Protein 5FX6 (pdb70)

Solvent-accessible surface area: 8726 Å² total; per-residue (Å²): 81,90,75,99,129,31,0,72,33,2,13,164,83,0,18,2,31,0,26,13,164,85,30,118,14,0,0,0,0,0,37,40,63,33,0,0,0,0,25,74,0,90,24,42,166,99,4,70,5,85,52,123,98,9,109,8,80,57,70,112,75,34,124,35,206,127,48,38,32,5,5,0,1,9,0,65,2,79,60,140,113,136,17,83,67,0,39,190,20,9,23,111,110,87,83,79,19,85,74,0,8,0,0,5,35,2,80,56,134,118,36,59,34,45,75,4,25,100,1,60,42,104,34,74,27,132,35,124,66,84,77,0,2,67,0,1,40,0,77,62,73,8,134,116,25,23,22,0,0,1,0,0,41,89,33,60,0,1,0,0,4,4,11,44,93,57,173,10,0,13,0,0,7,0,8,70,96,41,19,148

GO terms:
  GO:0039606 symbiont-mediated suppression of host translation initiation (P, IDA)
  GO:0039520 symbiont-mediated activation of host autophagy (P, IDA)

B-factor: mean 15.27, std 10.29, range [4.13, 79.01]

Organism: Human rhinovirus 2 (NCBI:txid12130)

Nearest PDB structures (foldseek):
  5fx6-assembly1_A  TM=1.006E+00  e=1.686E-35  rhinovirus A2
  7l8h-assembly1_A  TM=9.898E-01  e=5.854E-24  enterovirus D68
  9ax9-assembly1_B  TM=9.849E-01  e=5.719E-23  enterovirus D68
  7qub-assembly1_AAA  TM=9.792E-01  e=9.116E-23  Enterovirus A71
  4dcd-assembly1_A  TM=9.763E-01  e=1.121E-22  Human poliovirus 1 Mahoney

Radius of gyration: 14.69 Å; Cα contacts (8 Å, |Δi|>4): 503; chains: 1; bounding box: 35×36×32 Å

Secondary structure (DSSP, 8-state):
-HHHHHHHHHHHHHEEEEEETTEEEEEEEEEBTEEEEEGGG---SEEEETTEEEEEEEEEEEE-TTS-EEEEEEEEE-SS--B---GGGS-SS---EEEEEEEE-TTSSS-EEEEEEEEEEEEEEEETTEEEEEEEEESS---TT-TTPEEEETTEEEEEEEEE-SS-EEEEE--GGG--

Foldseek 3Di:
DVFFVLLVVQCVQFWWWKAAVQGIAIWGAAWFQKIKFFVVSVHDQWIATNHRTWGFPDKDFDADPVRAGLRIIITRTPDDDIGDHLLQQAAQDQFWAFFKWWWADWPDDHIGIGTQGTKGQDAWDQAVHGIHGRKIKGQDQDDPGQFQTFIAGRSHGFFTWDDDDRGMTIGRGTHSVVDD

InterPro domains:
  IPR000081 Peptidase C3, picornavirus core protein 2A [PF00947] (866-991)
  IPR000199 Peptidase C3A/C3B, picornaviral [PF00548] (1508-1673)
  IPR000605 Helicase, superfamily 3, single-stranded DNA/RNA virus [PF00910] (1207-1304)
  IPR001205 RNA-directed RNA polymerase, C-terminal domain [PF00680] (1786-2126)
  IPR001676 Picornavirus capsid [PF00073] (93-301)
  IPR001676 Picornavirus capsid [PF00073] (359-522)
  IPR001676 Picornavirus capsid [PF00073] (615-770)
  IPR002527 Picornavirus 2B protein [PF01552] (992-1088)
  IPR003138 Picornavirus coat protein VP4 [PF02226] (2-69)
  IPR007094 RNA-directed RNA polymerase, catalytic domain [PS50507] (1918-2031)
  IPR009003 Peptidase S1, PA clan [SSF50494] (851-988)
  IPR009003 Peptidase S1, PA clan [SSF50494] (1502-1691)
  IPR014759 Helicase, superfamily 3, single-stranded RNA virus [PS51218] (1181-1343)
  IPR014838 Poliovirus 3A protein-like [PF08727] (1406-1458)
  IPR027417 P-loop containing nucleoside triphosphate hydrolase [G3DSA:3.40.50.300] (1124-1259)
  IPR027417 P-loop containing nucleoside triphosphate hydrolase [SSF52540] (1108-1326)
  IPR029053 Viral coat protein subunit [G3DSA:2.60.120.20] (1-330)
  IPR029053 Viral coat protein subunit [G3DSA:2.60.120.20] (331-567)
  IPR029053 Viral coat protein subunit [G3DSA:2.60.120.20] (568-853)
  IPR033703 Picornavirus/Calicivirus coat protein [cd00205] (125-329)

Structure (mmCIF, N/CA/C/O backbone):
data_5FX6
#
_entry.id   5FX6
#
_cell.length_a   34.046
_cell.length_b   77.641
_cell.length_c   34.112
_cell.angle_alpha   90.00
_cell.angle_beta   104.99
_cell.angle_gamma   90.00
#
_symmetry.space_group_name_H-M   'P 1 21 1'
#
loop_
_entity.id
_entity.type
_entity.pdbx_description
1 polymer 'RHINOVIRUS 3C PROTEASE'
2 non-polymer 'ethyl (4R)-4-[[(2S,4S)-1-[(2S)-3-methyl-2-[(5-methyl-1,2-oxazol-3-yl)carbonylamino]butanoyl]-4-phenyl-pyrrolidin-2-yl]carbonylamino]-5-[(3S)-2-oxidanylidenepyrrolidin-3-yl]pentanoate'
3 water water
#
loop_
_atom_site.group_PDB
_atom_site.id
_atom_site.type_symbol
_atom_site.label_atom_id
_atom_site.label_alt_id
_atom_site.label_comp_id
_atom_site.label_asym_id
_atom_site.label_entity_id
_atom_site.label_seq_id
_atom_site.pdbx_PDB_ins_code
_atom_site.Cartn_x
_atom_site.Cartn_y
_atom_site.Cartn_z
_atom_site.occupancy
_atom_site.B_iso_or_equiv
_atom_site.auth_seq_id
_atom_site.auth_comp_id
_atom_site.auth_asym_id
_atom_site.auth_atom_id
_atom_site.pdbx_PDB_model_num
ATOM 1 N N . GLY A 1 3 ? -10.641 -1.381 -0.930 1.00 36.23 1 GLY A N 1
ATOM 2 C CA . GLY A 1 3 ? -11.126 -0.091 -0.472 1.00 35.62 1 GLY A CA 1
ATOM 3 C C . GLY A 1 3 ? -11.134 0.108 1.034 1.00 36.26 1 GLY A C 1
ATOM 4 O O . GLY A 1 3 ? -10.407 0.962 1.536 1.00 33.87 1 GLY A O 1
ATOM 5 N N . PRO A 1 4 ? -11.992 -0.618 1.777 1.00 31.17 2 PRO A N 1
ATOM 6 C CA . PRO A 1 4 ? -12.089 -0.389 3.234 1.00 29.49 2 PRO A CA 1
ATOM 7 C C . PRO A 1 4 ? -10.847 -0.717 4.054 1.00 26.59 2 PRO A C 1
ATOM 8 O O . PRO A 1 4 ? -10.610 -0.063 5.078 1.00 24.55 2 PRO A O 1
ATOM 12 N N . GLU A 1 5 ? -10.074 -1.731 3.627 1.00 21.88 3 GLU A N 1
ATOM 13 C CA . GLU A 1 5 ? -8.843 -2.109 4.324 1.00 19.22 3 GLU A CA 1
ATOM 14 C C . GLU A 1 5 ? -7.853 -0.962 4.190 1.00 20.39 3 GLU A C 1
ATOM 15 O O . GLU A 1 5 ? -7.262 -0.541 5.184 1.00 16.62 3 GLU A O 1
ATOM 21 N N . GLU A 1 6 ? -7.720 -0.413 2.971 1.00 19.28 4 GLU A N 1
ATOM 22 C CA . GLU A 1 6 ? -6.834 0.733 2.709 1.00 20.20 4 GLU A CA 1
ATOM 23 C C . GLU A 1 6 ? -7.374 1.973 3.456 1.00 22.55 4 GLU A C 1
ATOM 24 O O . GLU A 1 6 ? -6.584 2.711 4.036 1.00 20.54 4 GLU A O 1
ATOM 30 N N . GLU A 1 7 ? -8.708 2.173 3.480 1.00 19.13 5 GLU A N 1
ATOM 31 C CA . GLU A 1 7 ? -9.347 3.322 4.157 1.00 19.61 5 GLU A CA 1
ATOM 32 C C . GLU A 1 7 ? -9.014 3.369 5.654 1.00 19.48 5 GLU A C 1
ATOM 33 O O . GLU A 1 7 ? -8.635 4.426 6.165 1.00 17.86 5 GLU A O 1
ATOM 39 N N . PHE A 1 8 ? -9.100 2.206 6.330 1.00 14.04 6 PHE A N 1
ATOM 40 C CA . PHE A 1 8 ? -8.779 2.112 7.750 1.00 12.42 6 PHE A CA 1
ATOM 41 C C . PHE A 1 8 ? -7.289 2.498 7.963 1.00 15.44 6 PHE A C 1
ATOM 42 O O . PHE A 1 8 ? -6.965 3.205 8.916 1.00 13.72 6 PHE A O 1
ATOM 50 N N . GLY A 1 9 ? -6.397 2.019 7.087 1.00 11.35 7 GLY A N 1
ATOM 51 C CA . GLY A 1 9 ? -4.982 2.342 7.183 1.00 9.58 7 GLY A CA 1
ATOM 52 C C . GLY A 1 9 ? -4.711 3.820 6.974 1.00 11.28 7 GLY A C 1
ATOM 53 O O . GLY A 1 9 ? -3.900 4.414 7.681 1.00 10.37 7 GLY A O 1
ATOM 54 N N . MET A 1 10 ? -5.388 4.438 5.994 1.00 11.66 8 MET A N 1
ATOM 55 C CA . MET A 1 10 ? -5.220 5.864 5.746 1.00 11.10 8 MET A CA 1
ATOM 56 C C . MET A 1 10 ? -5.762 6.677 6.937 1.00 14.46 8 MET A C 1
ATOM 57 O O . MET A 1 10 ? -5.208 7.727 7.238 1.00 15.01 8 MET A O 1
ATOM 62 N N . SER A 1 11 ? -6.796 6.192 7.638 1.00 11.94 9 SER A N 1
ATOM 63 C CA . SER A 1 11 ? -7.311 6.848 8.845 1.00 11.45 9 SER A CA 1
ATOM 64 C C . SER A 1 11 ? -6.258 6.715 9.987 1.00 14.26 9 SER A C 1
ATOM 65 O O . SER A 1 11 ? -6.018 7.663 10.738 1.00 14.05 9 SER A O 1
ATOM 68 N N . LEU A 1 12 ? -5.576 5.561 10.081 1.00 11.53 10 LEU A N 1
ATOM 69 C CA . LEU A 1 12 ? -4.517 5.411 11.072 1.00 11.18 10 LEU A CA 1
ATOM 70 C C . LEU A 1 12 ? -3.385 6.400 10.774 1.00 11.27 10 LEU A C 1
ATOM 71 O O . LEU A 1 12 ? -2.823 6.989 11.682 1.00 9.89 10 LEU A O 1
ATOM 76 N N . ILE A 1 13 ? -3.034 6.583 9.492 1.00 9.94 11 ILE A N 1
ATOM 77 C CA . ILE A 1 13 ? -1.995 7.538 9.141 1.00 10.12 11 ILE A CA 1
ATOM 78 C C . ILE A 1 13 ? -2.469 8.944 9.478 1.00 12.90 11 ILE A C 1
ATOM 79 O O . ILE A 1 13 ? -1.714 9.710 10.050 1.00 11.74 11 ILE A O 1
ATOM 84 N N . LYS A 1 14 ? -3.686 9.294 9.106 1.00 11.72 12 LYS A N 1
ATOM 85 C CA . LYS A 1 14 ? -4.200 10.633 9.364 1.00 12.82 12 LYS A CA 1
ATOM 86 C C . LYS A 1 14 ? -4.220 10.982 10.836 1.00 15.70 12 LYS A C 1
ATOM 87 O O . LYS A 1 14 ? -3.717 12.048 11.217 1.00 16.50 12 LYS A O 1
ATOM 93 N N . HIS A 1 15 ? -4.838 10.121 11.656 1.00 11.36 13 HIS A N 1
ATOM 94 C CA . HIS A 1 15 ? -5.038 10.424 13.078 1.00 11.31 13 HIS A CA 1
ATOM 95 C C . HIS A 1 15 ? -3.955 9.917 14.005 1.00 12.71 13 HIS A C 1
ATOM 96 O O . HIS A 1 15 ? -3.861 10.377 15.145 1.00 12.99 13 HIS A O 1
ATOM 103 N N . ASN A 1 16 ? -3.197 8.927 13.591 1.00 8.71 14 ASN A N 1
ATOM 104 C CA . ASN A 1 16 ? -2.278 8.265 14.523 1.00 8.29 14 ASN A CA 1
ATOM 105 C C . ASN A 1 16 ? -0.873 8.064 14.013 1.00 10.51 14 ASN A C 1
ATOM 106 O O . ASN A 1 16 ? -0.206 7.135 14.460 1.00 9.58 14 ASN A O 1
ATOM 111 N N . SER A 1 17 ? -0.382 8.922 13.143 1.00 9.02 15 SER A N 1
ATOM 112 C CA . SER A 1 17 ? 1.010 8.765 12.739 1.00 8.76 15 SER A CA 1
ATOM 113 C C . SER A 1 17 ? 1.711 10.073 12.662 1.00 12.56 15 SER A C 1
ATOM 114 O O . SER A 1 17 ? 1.095 11.132 12.545 1.00 12.35 15 SER A O 1
ATOM 117 N N . CYS A 1 18 ? 3.025 9.974 12.695 1.00 9.64 16 CYS A N 1
ATOM 118 C CA . CYS A 1 18 ? 3.912 11.120 12.520 1.00 8.66 16 CYS A CA 1
ATOM 119 C C . CYS A 1 18 ? 5.248 10.584 12.046 1.00 8.67 16 CYS A C 1
ATOM 120 O O . CYS A 1 18 ? 5.505 9.387 12.173 1.00 8.93 16 CYS A O 1
ATOM 123 N N . VAL A 1 19 ? 6.104 11.447 11.499 1.00 6.38 17 VAL A N 1
ATOM 124 C CA . VAL A 1 19 ? 7.455 11.069 11.133 1.00 5.79 17 VAL A CA 1
ATOM 125 C C . VAL A 1 19 ? 8.321 11.402 12.330 1.00 7.82 17 VAL A C 1
ATOM 126 O O . VAL A 1 19 ? 8.352 12.575 12.765 1.00 8.49 17 VAL A O 1
ATOM 130 N N . ILE A 1 20 ? 9.030 10.410 12.859 1.00 7.05 18 ILE A N 1
ATOM 131 C CA . ILE A 1 20 ? 9.969 10.618 13.956 1.00 7.41 18 ILE A CA 1
ATOM 132 C C . ILE A 1 20 ? 11.379 10.567 13.407 1.00 10.16 18 ILE A C 1
ATOM 133 O O . ILE A 1 20 ? 11.743 9.552 12.812 1.00 9.15 18 ILE A O 1
ATOM 138 N N . THR A 1 21 ? 12.205 11.602 13.674 1.00 9.27 19 THR A N 1
ATOM 139 C CA . THR A 1 21 ? 13.587 11.597 13.266 1.00 8.90 19 THR A CA 1
ATOM 140 C C . THR A 1 21 ? 14.449 11.525 14.503 1.00 9.59 19 THR A C 1
ATOM 141 O O . THR A 1 21 ? 14.258 12.304 15.440 1.00 11.99 19 THR A O 1
ATOM 145 N N . THR A 1 22 ? 15.401 10.582 14.508 1.00 8.24 20 THR A N 1
ATOM 146 C CA . THR A 1 22 ? 16.425 10.486 15.543 1.00 8.75 20 THR A CA 1
ATOM 147 C C . THR A 1 22 ? 17.733 10.688 14.786 1.00 14.07 20 THR A C 1
ATOM 148 O O . THR A 1 22 ? 17.748 10.796 13.562 1.00 13.76 20 THR A O 1
ATOM 152 N N . GLU A 1 23 ? 18.849 10.606 15.472 1.00 14.26 21 GLU A N 1
ATOM 153 C CA . GLU A 1 23 ? 20.131 10.737 14.759 1.00 16.05 21 GLU A CA 1
ATOM 154 C C . GLU A 1 23 ? 20.381 9.554 13.798 1.00 22.02 21 GLU A C 1
ATOM 155 O O . GLU A 1 23 ? 21.187 9.683 12.872 1.00 23.08 21 GLU A O 1
ATOM 161 N N . ASN A 1 24 ? 19.634 8.430 13.971 1.00 17.22 22 ASN A N 1
ATOM 162 C CA . ASN A 1 24 ? 19.767 7.215 13.178 1.00 16.76 22 ASN A CA 1
ATOM 163 C C . ASN A 1 24 ? 18.822 7.090 11.986 1.00 20.13 22 ASN A C 1
ATOM 164 O O . ASN A 1 24 ? 18.883 6.071 11.301 1.00 22.54 22 ASN A O 1
ATOM 169 N N . GLY A 1 25 ? 17.985 8.092 11.740 1.00 17.31 23 GLY A N 1
ATOM 170 C CA . GLY A 1 25 ? 17.103 8.096 10.584 1.00 16.85 23 GLY A CA 1
ATOM 171 C C . GLY A 1 25 ? 15.696 8.531 10.888 1.00 17.49 23 GLY A C 1
ATOM 172 O O . GLY A 1 25 ? 15.397 9.015 11.986 1.00 12.65 23 GLY A O 1
ATOM 173 N N . LYS A 1 26 ? 14.829 8.359 9.881 1.00 13.67 24 LYS A N 1
ATOM 174 C CA . LYS A 1 26 ? 13.403 8.699 9.944 1.00 11.38 24 LYS A CA 1
ATOM 175 C C . LYS A 1 26 ? 12.580 7.420 10.050 1.00 11.60 24 LYS A C 1
ATOM 176 O O . LYS A 1 26 ? 12.843 6.424 9.365 1.00 11.18 24 LYS A O 1
ATOM 182 N N . PHE A 1 27 ? 11.568 7.455 10.922 1.00 8.47 25 PHE A N 1
ATOM 183 C CA . PHE A 1 27 ? 10.709 6.323 11.225 1.00 7.62 25 PHE A CA 1
ATOM 184 C C . PHE A 1 27 ? 9.256 6.738 11.193 1.00 8.44 25 PHE A C 1
ATOM 185 O O . PHE A 1 27 ? 8.929 7.904 11.505 1.00 8.06 25 PHE A O 1
ATOM 193 N N . THR A 1 28 ? 8.354 5.797 10.855 1.00 6.30 26 THR A N 1
ATOM 194 C CA . THR A 1 28 ? 6.933 6.052 10.995 1.00 5.62 26 THR A CA 1
ATOM 195 C C . THR A 1 28 ? 6.695 5.899 12.504 1.00 8.89 26 THR A C 1
ATOM 196 O O . THR A 1 28 ? 7.103 4.899 13.084 1.00 9.67 26 THR A O 1
ATOM 200 N N . GLY A 1 29 ? 6.057 6.877 13.138 1.00 7.53 27 GLY A N 1
ATOM 201 C CA . GLY A 1 29 ? 5.742 6.845 14.559 1.00 6.99 27 GLY A CA 1
ATOM 202 C C . GLY A 1 29 ? 4.262 6.600 14.728 1.00 8.15 27 GLY A C 1
ATOM 203 O O . GLY A 1 29 ? 3.446 7.307 14.151 1.00 10.66 27 GLY A O 1
ATOM 204 N N . LEU A 1 30 ? 3.914 5.635 15.540 1.00 6.74 28 LEU A N 1
ATOM 205 C CA . LEU A 1 30 ? 2.526 5.327 15.781 1.00 6.10 28 LEU A CA 1
ATOM 206 C C . LEU A 1 30 ? 2.123 5.997 17.090 1.00 8.25 28 LEU A C 1
ATOM 207 O O . LEU A 1 30 ? 2.626 5.647 18.138 1.00 8.13 28 LEU A O 1
ATOM 212 N N . GLY A 1 31 ? 1.197 6.947 17.004 1.00 5.78 29 GLY A N 1
ATOM 213 C CA . GLY A 1 31 ? 0.609 7.582 18.169 1.00 6.23 29 GLY A CA 1
ATOM 214 C C . GLY A 1 31 ? -0.476 6.691 18.757 1.00 7.81 29 GLY A C 1
ATOM 215 O O . GLY A 1 31 ? -1.413 6.305 18.042 1.00 9.34 29 GLY A O 1
ATOM 216 N N . VAL A 1 32 ? -0.353 6.315 20.026 1.00 7.21 30 VAL A N 1
ATOM 217 C CA . VAL A 1 32 ? -1.290 5.349 20.608 1.00 6.54 30 VAL A CA 1
ATOM 218 C C . VAL A 1 32 ? -2.433 6.038 21.330 1.00 8.91 30 VAL A C 1
ATOM 219 O O . VAL A 1 32 ? -3.598 5.656 21.171 1.00 9.66 30 VAL A O 1
ATOM 223 N N . TYR A 1 33 ? -2.104 7.020 22.165 1.00 7.80 31 TYR A N 1
ATOM 224 C CA . TYR A 1 33 ? -3.087 7.832 22.901 1.00 7.81 31 TYR A CA 1
ATOM 225 C C . TYR A 1 33 ? -2.333 8.972 23.572 1.00 10.57 31 TYR A C 1
ATOM 226 O O . TYR A 1 33 ? -1.114 8.894 23.728 1.00 8.11 31 TYR A O 1
ATOM 235 N N . ASP A 1 34 ? -3.073 10.003 23.999 1.00 10.89 32 ASP A N 1
ATOM 236 C CA . ASP A 1 34 ? -2.499 11.132 24.707 1.00 10.51 32 ASP A CA 1
ATOM 237 C C . ASP A 1 34 ? -1.211 11.585 23.966 1.00 11.19 32 ASP A C 1
ATOM 238 O O . ASP A 1 34 ? -1.274 11.807 22.760 1.00 10.56 32 ASP A O 1
ATOM 243 N N . ARG A 1 35 ? -0.053 11.665 24.643 1.00 8.79 33 ARG A N 1
ATOM 244 C CA . ARG A 1 35 ? 1.177 12.155 24.023 1.00 9.42 33 ARG A CA 1
ATOM 245 C C . ARG A 1 35 ? 2.164 11.012 23.828 1.00 9.49 33 ARG A C 1
ATOM 246 O O . ARG A 1 35 ? 3.369 11.248 23.721 1.00 9.21 33 ARG A O 1
ATOM 254 N N . PHE A 1 36 ? 1.659 9.758 23.732 1.00 6.42 34 PHE A N 1
ATOM 255 C CA . PHE A 1 36 ? 2.501 8.573 23.612 1.00 6.12 34 PHE A CA 1
ATOM 256 C C . PHE A 1 36 ? 2.604 8.058 22.206 1.00 6.86 34 PHE A C 1
ATOM 257 O O . PHE A 1 36 ? 1.582 7.767 21.578 1.00 7.72 34 PHE A O 1
ATOM 265 N N . VAL A 1 37 ? 3.868 7.908 21.745 1.00 6.72 35 VAL A N 1
ATOM 266 C CA A VAL A 1 37 ? 4.164 7.389 20.419 0.33 6.07 35 VAL A CA 1
ATOM 267 C CA B VAL A 1 37 ? 4.207 7.403 20.408 0.33 6.90 35 VAL A CA 1
ATOM 268 C CA C VAL A 1 37 ? 4.211 7.379 20.420 0.33 7.31 35 VAL A CA 1
ATOM 269 C C . VAL A 1 37 ? 5.100 6.181 20.575 1.00 9.72 35 VAL A C 1
ATOM 270 O O . VAL A 1 37 ? 5.900 6.141 21.511 1.00 10.19 35 VAL A O 1
ATOM 280 N N . VAL A 1 38 ? 5.006 5.222 19.649 1.00 6.24 36 VAL A N 1
ATOM 281 C CA . VAL A 1 38 ? 5.891 4.074 19.658 1.00 6.61 36 VAL A CA 1
ATOM 282 C C . VAL A 1 38 ? 6.795 4.151 18.444 1.00 7.73 36 VAL A C 1
ATOM 283 O O . VAL A 1 38 ? 6.406 4.623 17.361 1.00 7.88 36 VAL A O 1
ATOM 287 N N . VAL A 1 39 ? 8.067 3.744 18.660 1.00 7.48 37 VAL A N 1
ATOM 288 C CA . VAL A 1 39 ? 9.047 3.656 17.605 1.00 6.73 37 VAL A CA 1
ATOM 289 C C . VAL A 1 39 ? 9.812 2.358 17.871 1.00 6.85 37 VAL A C 1
ATOM 290 O O . VAL A 1 39 ? 9.851 1.904 19.030 1.00 6.85 37 VAL A O 1
ATOM 294 N N . PRO A 1 40 ? 10.528 1.833 16.864 1.00 6.19 38 PRO A N 1
ATOM 295 C CA . PRO A 1 40 ? 11.407 0.699 17.145 1.00 6.07 38 PRO A CA 1
ATOM 296 C C . PRO A 1 40 ? 12.504 1.132 18.105 1.00 8.59 38 PRO A C 1
ATOM 297 O O . PRO A 1 40 ? 13.050 2.218 17.938 1.00 8.36 38 PRO A O 1
ATOM 301 N N . THR A 1 41 ? 12.886 0.267 19.020 1.00 7.98 39 THR A N 1
ATOM 302 C CA . THR A 1 41 ? 13.941 0.593 19.990 1.00 7.86 39 THR A CA 1
ATOM 303 C C . THR A 1 41 ? 15.233 0.878 19.302 1.00 10.14 39 THR A C 1
ATOM 304 O O . THR A 1 41 ? 15.982 1.763 19.752 1.00 9.41 39 THR A O 1
ATOM 308 N N . HIS A 1 42 ? 15.496 0.204 18.173 1.00 7.30 40 HIS A N 1
ATOM 309 C CA . HIS A 1 42 ? 16.755 0.450 17.464 1.00 7.51 40 HIS A CA 1
ATOM 310 C C . HIS A 1 42 ? 16.850 1.865 16.884 1.00 9.24 40 HIS A C 1
ATOM 311 O O . HIS A 1 42 ? 17.948 2.273 16.529 1.00 9.82 40 HIS A O 1
ATOM 318 N N . ALA A 1 43 ? 15.734 2.653 16.854 1.00 7.59 41 ALA A N 1
ATOM 319 C CA . ALA A 1 43 ? 15.802 4.050 16.445 1.00 8.91 41 ALA A CA 1
ATOM 320 C C . ALA A 1 43 ? 16.631 4.873 17.436 1.00 9.84 41 ALA A C 1
ATOM 321 O O . ALA A 1 43 ? 17.112 5.940 17.067 1.00 10.49 41 ALA A O 1
ATOM 323 N N . ASP A 1 44 ? 16.759 4.393 18.687 1.00 7.80 42 ASP A N 1
ATOM 324 C CA . ASP A 1 44 ? 17.537 5.017 19.757 1.00 7.67 42 ASP A CA 1
ATOM 325 C C . ASP A 1 44 ? 17.231 6.502 19.935 1.00 12.54 42 ASP A C 1
ATOM 326 O O . ASP A 1 44 ? 18.101 7.367 19.773 1.00 13.08 42 ASP A O 1
ATOM 331 N N . PRO A 1 45 ? 15.953 6.797 20.226 1.00 9.02 43 PRO A N 1
ATOM 332 C CA . PRO A 1 45 ? 15.581 8.189 20.460 1.00 9.94 43 PRO A CA 1
ATOM 333 C C . PRO A 1 45 ? 16.311 8.782 21.662 1.00 14.27 43 PRO A C 1
ATOM 334 O O . PRO A 1 45 ? 16.511 8.115 22.673 1.00 14.96 43 PRO A O 1
ATOM 338 N N . GLY A 1 46 ? 16.732 10.015 21.504 1.00 10.86 44 GLY A N 1
ATOM 339 C CA . GLY A 1 46 ? 17.403 10.754 22.552 1.00 10.36 44 GLY A CA 1
ATOM 340 C C . GLY A 1 46 ? 16.470 11.596 23.405 1.00 11.63 44 GLY A C 1
ATOM 341 O O . GLY A 1 46 ? 15.253 11.339 23.466 1.00 10.73 44 GLY A O 1
ATOM 342 N N . LYS A 1 47 ? 17.058 12.603 24.073 1.00 11.57 45 LYS A N 1
ATOM 343 C CA . LYS A 1 47 ? 16.329 13.514 24.949 1.00 11.47 45 LYS A CA 1
ATOM 344 C C . LYS A 1 47 ? 15.368 14.392 24.144 1.00 12.21 45 LYS A C 1
ATOM 345 O O . LYS A 1 47 ? 14.403 14.882 24.714 1.00 11.83 45 LYS A O 1
ATOM 351 N N . GLU A 1 48 ? 15.650 14.602 22.842 1.00 10.77 46 GLU A N 1
ATOM 352 C CA . GLU A 1 48 ? 14.750 15.267 21.911 1.00 10.03 46 GLU A CA 1
ATOM 353 C C . GLU A 1 48 ? 14.690 14.431 20.644 1.00 10.62 46 GLU A C 1
ATOM 354 O O . GLU A 1 48 ? 15.651 13.714 20.325 1.00 12.80 46 GLU A O 1
ATOM 360 N N . ILE A 1 49 ? 13.583 14.528 19.936 1.00 8.22 47 ILE A N 1
ATOM 361 C CA . ILE A 1 49 ? 13.401 13.891 18.639 1.00 8.65 47 ILE A CA 1
ATOM 362 C C . ILE A 1 49 ? 12.785 14.946 17.751 1.00 10.04 47 ILE A C 1
ATOM 363 O O . ILE A 1 49 ? 12.359 15.994 18.255 1.00 11.93 47 ILE A O 1
ATOM 368 N N . GLN A 1 50 ? 12.681 14.699 16.455 1.00 7.86 48 GLN A N 1
ATOM 369 C CA . GLN A 1 50 ? 11.853 15.566 15.614 1.00 7.27 48 GLN A CA 1
ATOM 370 C C . GLN A 1 50 ? 10.545 14.837 15.371 1.00 9.27 48 GLN A C 1
ATOM 371 O O . GLN A 1 50 ? 10.558 13.615 15.117 1.00 8.44 48 GLN A O 1
ATOM 377 N N . VAL A 1 51 ? 9.427 15.544 15.495 1.00 8.28 49 VAL A N 1
ATOM 378 C CA . VAL A 1 51 ? 8.092 15.032 15.207 1.00 7.42 49 VAL A CA 1
ATOM 379 C C . VAL A 1 51 ? 7.609 15.871 13.997 1.00 8.87 49 VAL A C 1
ATOM 380 O O . VAL A 1 51 ? 7.416 17.097 14.121 1.00 8.91 49 VAL A O 1
ATOM 384 N N . ASP A 1 52 ? 7.514 15.262 12.799 1.00 7.85 50 ASP A N 1
ATOM 385 C CA . ASP A 1 52 ? 7.176 16.004 11.582 1.00 8.12 50 ASP A CA 1
ATOM 386 C C . ASP A 1 52 ? 8.074 17.240 11.443 1.00 9.32 50 ASP A C 1
ATOM 387 O O . ASP A 1 52 ? 7.586 18.337 11.141 1.00 10.08 50 ASP A O 1
ATOM 392 N N . GLY A 1 53 ? 9.363 17.043 11.716 1.00 7.26 51 GLY A N 1
ATOM 393 C CA . GLY A 1 53 ? 10.376 18.080 11.578 1.00 7.62 51 GLY A CA 1
ATOM 394 C C . GLY A 1 53 ? 10.540 19.064 12.712 1.00 8.85 51 GLY A C 1
ATOM 395 O O . GLY A 1 53 ? 11.434 19.919 12.643 1.00 9.50 51 GLY A O 1
ATOM 396 N N . ILE A 1 54 ? 9.696 18.990 13.743 1.00 7.55 52 ILE A N 1
ATOM 397 C CA . ILE A 1 54 ? 9.734 19.915 14.872 1.00 8.15 52 ILE A CA 1
ATOM 398 C C . ILE A 1 54 ? 10.458 19.233 16.018 1.00 9.31 52 ILE A C 1
ATOM 399 O O . ILE A 1 54 ? 10.018 18.181 16.497 1.00 8.22 52 ILE A O 1
ATOM 404 N N . THR A 1 55 ? 11.531 19.860 16.516 1.00 7.76 53 THR A N 1
ATOM 405 C CA . THR A 1 55 ? 12.248 19.316 17.677 1.00 7.63 53 THR A CA 1
ATOM 406 C C . THR A 1 55 ? 11.352 19.341 18.893 1.00 9.56 53 THR A C 1
ATOM 407 O O . THR A 1 55 ? 10.795 20.376 19.220 1.00 9.89 53 THR A O 1
ATOM 411 N N . THR A 1 56 ? 11.179 18.174 19.537 1.00 8.58 54 THR A N 1
ATOM 412 C CA . THR A 1 56 ? 10.254 17.950 20.624 1.00 8.02 54 THR A CA 1
ATOM 413 C C . THR A 1 56 ? 10.975 17.231 21.752 1.00 9.98 54 THR A C 1
ATOM 414 O O . THR A 1 56 ? 11.654 16.220 21.509 1.00 9.33 54 THR A O 1
ATOM 418 N N . LYS A 1 57 ? 10.869 17.750 22.976 1.00 9.73 55 LYS A N 1
ATOM 419 C CA . LYS A 1 57 ? 11.508 17.105 24.132 1.00 9.72 55 LYS A CA 1
ATOM 420 C C . LYS A 1 57 ? 10.759 15.809 24.435 1.00 10.24 55 LYS A C 1
ATOM 421 O O . LYS A 1 57 ? 9.531 15.738 24.323 1.00 10.54 55 LYS A O 1
ATOM 427 N N . VAL A 1 58 ? 11.520 14.762 24.768 1.00 8.60 56 VAL A N 1
ATOM 428 C CA . VAL A 1 58 ? 10.961 13.494 25.209 1.00 9.06 56 VAL A CA 1
ATOM 429 C C . VAL A 1 58 ? 10.888 13.581 26.734 1.00 13.73 56 VAL A C 1
ATOM 430 O O . VAL A 1 58 ? 11.933 13.701 27.374 1.00 14.19 56 VAL A O 1
ATOM 434 N N . ILE A 1 59 ? 9.679 13.504 27.309 1.00 10.31 57 ILE A N 1
ATOM 435 C CA A ILE A 1 59 ? 9.510 13.577 28.772 0.50 10.78 57 ILE A CA 1
ATOM 436 C CA B ILE A 1 59 ? 9.483 13.574 28.765 0.50 11.34 57 ILE A CA 1
ATOM 437 C C . ILE A 1 59 ? 9.899 12.261 29.428 1.00 15.22 57 ILE A C 1
ATOM 438 O O . ILE A 1 59 ? 10.613 12.282 30.424 1.00 16.60 57 ILE A O 1
ATOM 447 N N . ASP A 1 60 ? 9.405 11.126 28.889 1.00 12.88 58 ASP A N 1
ATOM 448 C CA . ASP A 1 60 ? 9.692 9.793 29.411 1.00 14.92 58 ASP A CA 1
ATOM 449 C C . ASP A 1 60 ? 9.891 8.879 28.221 1.00 14.92 58 ASP A C 1
ATOM 450 O O . ASP A 1 60 ? 9.291 9.097 27.157 1.00 11.91 58 ASP A O 1
ATOM 455 N N . SER A 1 61 ? 10.736 7.857 28.401 1.00 12.48 59 SER A N 1
ATOM 456 C CA A SER A 1 61 ? 11.022 6.876 27.357 0.50 10.44 59 SER A CA 1
ATOM 457 C CA B SER A 1 61 ? 11.069 6.893 27.359 0.50 11.33 59 SER A CA 1
ATOM 458 C C . SER A 1 61 ? 11.144 5.502 28.000 1.00 14.28 59 SER A C 1
ATOM 459 O O . SER A 1 61 ? 11.829 5.362 29.018 1.00 17.03 59 SER A O 1
ATOM 464 N N . TYR A 1 62 ? 10.453 4.512 27.435 1.00 10.36 60 TYR A N 1
ATOM 465 C CA . TYR A 1 62 ? 10.458 3.145 27.955 1.00 11.50 60 TYR A CA 1
ATOM 466 C C . TYR A 1 62 ? 10.795 2.156 26.838 1.00 12.84 60 TYR A C 1
ATOM 467 O O . TYR A 1 62 ? 10.030 2.052 25.886 1.00 12.57 60 TYR A O 1
ATOM 476 N N . ASP A 1 63 ? 11.899 1.416 26.965 1.00 10.86 61 ASP A N 1
ATOM 477 C CA . ASP A 1 63 ? 12.262 0.323 26.041 1.00 9.87 61 ASP A CA 1
ATOM 478 C C . ASP A 1 63 ? 11.619 -0.931 26.669 1.00 11.86 61 ASP A C 1
ATOM 479 O O . ASP A 1 63 ? 11.910 -1.239 27.832 1.00 12.01 61 ASP A O 1
ATOM 484 N N . LEU A 1 64 ? 10.740 -1.626 25.948 1.00 9.58 62 LEU A N 1
ATOM 485 C CA . LEU A 1 64 ? 10.028 -2.755 26.514 1.00 8.86 62 LEU A CA 1
ATOM 486 C C . LEU A 1 64 ? 10.765 -4.070 26.349 1.00 10.63 62 LEU A C 1
ATOM 487 O O . LEU A 1 64 ? 11.366 -4.322 25.316 1.00 7.97 62 LEU A O 1
ATOM 492 N N . TYR A 1 65 ? 10.716 -4.881 27.388 1.00 9.84 63 TYR A N 1
ATOM 493 C CA . TYR A 1 65 ? 11.332 -6.197 27.453 1.00 9.95 63 TYR A CA 1
ATOM 494 C C . TYR A 1 65 ? 10.304 -7.193 27.941 1.00 14.08 63 TYR A C 1
ATOM 495 O O . TYR A 1 65 ? 9.440 -6.837 28.748 1.00 13.34 63 TYR A O 1
ATOM 504 N N . ASN A 1 66 ? 10.466 -8.468 27.581 1.00 10.16 64 ASN A N 1
ATOM 505 C CA . ASN A 1 66 ? 9.591 -9.491 28.136 1.00 10.19 64 ASN A CA 1
ATOM 506 C C . ASN A 1 66 ? 10.071 -9.861 29.550 1.00 12.35 64 ASN A C 1
ATOM 507 O O . ASN A 1 66 ? 11.099 -9.356 30.016 1.00 13.95 64 ASN A O 1
ATOM 512 N N . LYS A 1 67 ? 9.349 -10.752 30.241 1.00 13.45 65 LYS A N 1
ATOM 513 C CA . LYS A 1 67 ? 9.715 -11.156 31.608 1.00 14.70 65 LYS A CA 1
ATOM 514 C C . LYS A 1 67 ? 11.111 -11.776 31.711 1.00 20.22 65 LYS A C 1
ATOM 515 O O . LYS A 1 67 ? 11.756 -11.647 32.747 1.00 23.15 65 LYS A O 1
ATOM 521 N N . ASN A 1 68 ? 11.585 -12.430 30.656 1.00 16.14 66 ASN A N 1
ATOM 522 C CA . ASN A 1 68 ? 12.918 -13.045 30.644 1.00 15.99 66 ASN A CA 1
ATOM 523 C C . ASN A 1 68 ? 14.035 -12.060 30.257 1.00 19.02 66 ASN A C 1
ATOM 524 O O . ASN A 1 68 ? 15.180 -12.490 30.110 1.00 20.50 66 ASN A O 1
ATOM 529 N N . GLY A 1 69 ? 13.711 -10.771 30.088 1.00 12.76 67 GLY A N 1
ATOM 530 C CA . GLY A 1 69 ? 14.699 -9.743 29.797 1.00 12.21 67 GLY A CA 1
ATOM 531 C C . GLY A 1 69 ? 15.128 -9.666 28.356 1.00 17.39 67 GLY A C 1
ATOM 532 O O . GLY A 1 69 ? 16.173 -9.096 28.064 1.00 17.07 67 GLY A O 1
ATOM 533 N N . ILE A 1 70 ? 14.312 -10.193 27.443 1.00 11.42 68 ILE A N 1
ATOM 534 C CA . ILE A 1 70 ? 14.585 -10.114 26.005 1.00 10.66 68 ILE A CA 1
ATOM 535 C C . ILE A 1 70 ? 13.865 -8.889 25.444 1.00 9.76 68 ILE A C 1
ATOM 536 O O . ILE A 1 70 ? 12.677 -8.683 25.723 1.00 8.51 68 ILE A O 1
ATOM 541 N N . LYS A 1 71 ? 14.574 -8.072 24.667 1.00 7.50 69 LYS A N 1
ATOM 542 C CA . LYS A 1 71 ? 13.985 -6.886 24.100 1.00 7.13 69 LYS A CA 1
ATOM 543 C C . LYS A 1 71 ? 12.865 -7.219 23.148 1.00 8.12 69 LYS A C 1
ATOM 544 O O . LYS A 1 71 ? 12.921 -8.195 22.407 1.00 8.36 69 LYS A O 1
ATOM 550 N N . LEU A 1 72 ? 11.842 -6.390 23.171 1.00 6.60 70 LEU A N 1
ATOM 551 C CA . LEU A 1 72 ? 10.684 -6.507 22.300 1.00 5.67 70 LEU A CA 1
ATOM 552 C C . LEU A 1 72 ? 10.789 -5.609 21.056 1.00 7.78 70 LEU A C 1
ATOM 553 O O . LEU A 1 72 ? 9.988 -5.745 20.125 1.00 8.07 70 LEU A O 1
ATOM 558 N N . GLU A 1 73 ? 11.739 -4.670 21.056 1.00 6.14 71 GLU A N 1
ATOM 559 C CA . GLU A 1 73 ? 11.907 -3.698 19.981 1.00 6.70 71 GLU A CA 1
ATOM 560 C C . GLU A 1 73 ? 10.750 -2.671 19.934 1.00 8.44 71 GLU A C 1
ATOM 561 O O . GLU A 1 73 ? 10.614 -1.981 18.934 1.00 9.25 71 GLU A O 1
ATOM 567 N N . ILE A 1 74 ? 9.986 -2.508 21.017 1.00 8.28 72 ILE A N 1
ATOM 568 C CA . ILE A 1 74 ? 9.016 -1.439 21.162 1.00 8.00 72 ILE A CA 1
ATOM 569 C C . ILE A 1 74 ? 9.635 -0.441 22.128 1.00 8.77 72 ILE A C 1
ATOM 570 O O . ILE A 1 74 ? 10.001 -0.842 23.241 1.00 8.54 72 ILE A O 1
ATOM 575 N N . THR A 1 75 ? 9.669 0.857 21.755 1.00 7.34 73 THR A N 1
ATOM 576 C CA . THR A 1 75 ? 10.048 1.938 22.654 1.00 7.66 73 THR A CA 1
ATOM 577 C C . THR A 1 75 ? 8.852 2.890 22.683 1.00 10.60 73 THR A C 1
ATOM 578 O O . THR A 1 75 ? 8.355 3.293 21.627 1.00 10.83 73 THR A O 1
ATOM 582 N N . VAL A 1 76 ? 8.378 3.213 23.882 1.00 7.93 74 VAL A N 1
ATOM 583 C CA . VAL A 1 76 ? 7.253 4.138 24.096 1.00 6.82 74 VAL A CA 1
ATOM 584 C C . VAL A 1 76 ? 7.868 5.463 24.529 1.00 8.80 74 VAL A C 1
ATOM 585 O O . VAL A 1 76 ? 8.628 5.499 25.498 1.00 8.86 74 VAL A O 1
ATOM 589 N N . LEU A 1 77 ? 7.461 6.555 23.878 1.00 6.70 75 LEU A N 1
ATOM 590 C CA . LEU A 1 77 ? 7.921 7.890 24.219 1.00 6.67 75 LEU A CA 1
ATOM 591 C C . LEU A 1 77 ? 6.741 8.741 24.589 1.00 10.22 75 LEU A C 1
ATOM 592 O O . LEU A 1 77 ? 5.747 8.726 23.874 1.00 9.56 75 LEU A O 1
ATOM 597 N N . LYS A 1 78 ? 6.852 9.516 25.665 1.00 8.24 76 LYS A N 1
ATOM 598 C CA . LYS A 1 78 ? 5.8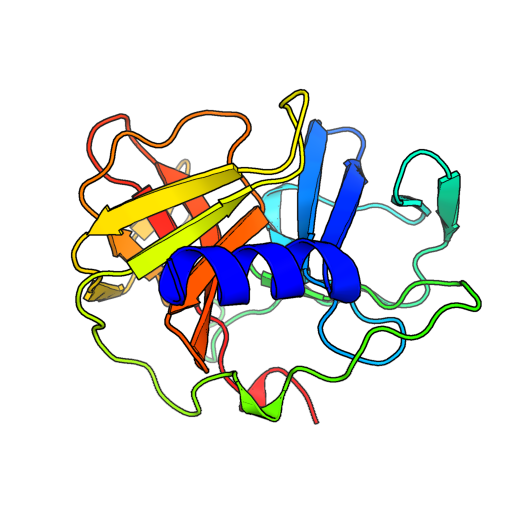42 10.499 26.052 1.00 9.09 76 LYS A CA 1
ATOM 599 C C . LYS A 1 78 ? 6.419 11.848 25.560 1.00 12.10 76 LYS A C 1
ATOM 600 O O . LYS A 1 78 ? 7.508 12.244 25.989 1.00 11.72 76 LYS A O 1
ATOM 606 N N . LEU A 1 79 ? 5.709 12.499 24.648 1.00 10.56 77 LEU A N 1
ATOM 607 C CA . LEU A 1 79 ? 6.168 13.734 24.037 1.00 10.78 77 LEU A CA 1
ATOM 608 C C . LEU A 1 79 ? 5.711 15.010 24.721 1.00 14.29 77 LEU A C 1
ATOM 609 O O . LEU A 1 79 ? 4.584 15.108 25.224 1.00 12.99 77 LEU A O 1
ATOM 614 N N . ASP A 1 80 ? 6.579 16.035 24.675 1.00 10.95 78 ASP A N 1
ATOM 615 C CA . ASP A 1 80 ? 6.271 17.351 25.234 1.00 11.21 78 ASP A CA 1
ATOM 616 C C . ASP A 1 80 ? 5.591 18.170 24.166 1.00 14.59 78 ASP A C 1
ATOM 617 O O . ASP A 1 80 ? 6.245 18.958 23.502 1.00 15.48 78 ASP A O 1
ATOM 622 N N A ARG A 1 81 ? 4.289 18.014 24.013 0.50 12.79 79 ARG A N 1
ATOM 623 N N B ARG A 1 81 ? 4.299 17.868 23.880 0.50 11.07 79 ARG A N 1
ATOM 624 C CA A ARG A 1 81 ? 3.552 18.849 23.081 0.50 13.26 79 ARG A CA 1
ATOM 625 C CA B ARG A 1 81 ? 3.510 18.573 22.860 0.50 11.55 79 ARG A CA 1
ATOM 626 C C A ARG A 1 81 ? 2.089 18.852 23.441 0.50 18.99 79 ARG A C 1
ATOM 627 C C B ARG A 1 81 ? 2.038 18.676 23.259 0.50 16.28 79 ARG A C 1
ATOM 628 O O A ARG A 1 81 ? 1.633 18.045 24.257 0.50 17.59 79 ARG A O 1
ATOM 629 O O B ARG A 1 81 ? 1.538 17.825 23.996 0.50 12.51 79 ARG A O 1
ATOM 644 N N . ASN A 1 82 ? 1.357 19.737 22.787 1.00 17.36 80 ASN A N 1
ATOM 645 C CA . ASN A 1 82 ? -0.046 19.973 23.055 1.00 18.92 80 ASN A CA 1
ATOM 646 C C . ASN A 1 82 ? -0.955 18.885 22.535 1.00 18.15 80 ASN A C 1
ATOM 647 O O . ASN A 1 82 ? -1.858 18.458 23.266 1.00 18.14 80 ASN A O 1
ATOM 652 N N . GLU A 1 83 ? -0.777 18.506 21.268 1.00 15.41 81 GLU A N 1
ATOM 653 C CA . GLU A 1 83 ? -1.653 17.563 20.586 1.00 15.99 81 GLU A CA 1
ATOM 654 C C . GLU A 1 83 ? -1.778 16.251 21.341 1.00 16.83 81 GLU A C 1
ATOM 655 O O . GLU A 1 83 ? -0.787 15.755 21.857 1.00 15.28 81 GLU A O 1
ATOM 661 N N . LYS A 1 84 ? -2.990 15.676 21.357 1.00 12.97 82 LYS A N 1
ATOM 662 C CA . LYS A 1 84 ? -3.256 14.368 21.914 1.00 11.92 82 LYS A CA 1
ATOM 663 C C . LYS A 1 84 ? -3.664 13.495 20.738 1.00 17.05 82 LYS A C 1
ATOM 664 O O . LYS A 1 84 ? -4.457 13.930 19.906 1.00 17.63 82 LYS A O 1
ATOM 670 N N . PHE A 1 85 ? -3.138 12.270 20.659 1.00 11.21 83 PHE A N 1
ATOM 671 C CA . PHE A 1 85 ? -3.530 11.357 19.603 1.00 10.53 83 PHE A CA 1
ATOM 672 C C . PHE A 1 85 ? -4.879 10.766 19.904 1.00 13.18 83 PHE A C 1
ATOM 673 O O . PHE A 1 85 ? -5.184 10.457 21.065 1.00 12.65 83 PHE A O 1
ATOM 681 N N . ARG A 1 86 ? -5.647 10.499 18.849 1.00 9.30 84 ARG A N 1
ATOM 682 C CA . ARG A 1 86 ? -6.882 9.708 18.959 1.00 9.54 84 ARG A CA 1
ATOM 683 C C . ARG A 1 86 ? -6.492 8.381 19.669 1.00 10.05 84 ARG A C 1
ATOM 684 O O . ARG A 1 86 ? -5.478 7.737 19.327 1.00 9.90 84 ARG A O 1
ATOM 692 N N . ASP A 1 87 ? -7.271 7.976 20.660 1.00 8.70 85 ASP A N 1
ATOM 693 C CA . ASP A 1 87 ? -6.975 6.809 21.436 1.00 8.07 85 ASP A CA 1
ATOM 694 C C . ASP A 1 87 ? -7.307 5.561 20.630 1.00 10.97 85 ASP A C 1
ATOM 695 O O . ASP A 1 87 ? -8.489 5.328 20.349 1.00 12.55 85 ASP A O 1
ATOM 700 N N . ILE A 1 88 ? -6.285 4.795 20.233 1.00 8.81 86 ILE A N 1
ATOM 701 C CA . ILE A 1 88 ? -6.471 3.569 19.459 1.00 7.59 86 ILE A CA 1
ATOM 702 C C . ILE A 1 88 ? -6.166 2.290 20.278 1.00 9.91 86 ILE A C 1
ATOM 703 O O . ILE A 1 88 ? -6.031 1.199 19.712 1.00 9.20 86 ILE A O 1
ATOM 708 N N . ARG A 1 89 ? -6.135 2.411 21.619 1.00 8.16 87 ARG A N 1
ATOM 709 C CA . ARG A 1 89 ? -5.891 1.243 22.437 1.00 7.33 87 ARG A CA 1
ATOM 710 C C . ARG A 1 89 ? -6.952 0.166 22.242 1.00 10.10 87 ARG A C 1
ATOM 711 O O . ARG A 1 89 ? -6.612 -1.004 22.311 1.00 9.49 87 ARG A O 1
ATOM 719 N N . ARG A 1 90 ? -8.206 0.532 21.932 1.00 9.10 88 ARG A N 1
ATOM 720 C CA . ARG A 1 90 ? -9.273 -0.456 21.667 1.00 9.09 88 ARG A CA 1
ATOM 721 C C . ARG A 1 90 ? -8.966 -1.388 20.483 1.00 9.92 88 ARG A C 1
ATOM 722 O O . ARG A 1 90 ? -9.558 -2.462 20.383 1.00 10.77 88 ARG A O 1
ATOM 730 N N . TYR A 1 91 ? -8.067 -0.980 19.577 1.00 7.43 89 TYR A N 1
ATOM 731 C CA . TYR A 1 91 ? -7.676 -1.791 18.411 1.00 6.92 89 TYR A CA 1
ATOM 732 C C . TYR A 1 91 ? -6.535 -2.757 18.690 1.00 9.94 89 TYR A C 1
ATOM 733 O O . TYR A 1 91 ? -6.217 -3.587 17.825 1.00 8.13 89 TYR A O 1
ATOM 742 N N . ILE A 1 92 ? -5.870 -2.643 19.845 1.00 7.79 90 ILE A N 1
ATOM 743 C CA . ILE A 1 92 ? -4.682 -3.438 20.095 1.00 7.11 90 ILE A CA 1
ATOM 744 C C . ILE A 1 92 ? -5.073 -4.789 20.670 1.00 9.12 90 ILE A C 1
ATOM 745 O O . ILE A 1 92 ? -5.786 -4.844 21.676 1.00 9.65 90 ILE A O 1
ATOM 750 N N . PRO A 1 93 ? -4.541 -5.896 20.126 1.00 7.05 91 PRO A N 1
ATOM 751 C CA . PRO A 1 93 ? -4.897 -7.212 20.687 1.00 8.89 91 PRO A CA 1
ATOM 752 C C . PRO A 1 93 ? -4.432 -7.424 22.120 1.00 10.60 91 PRO A C 1
ATOM 753 O O . PRO A 1 93 ? -3.408 -6.885 22.540 1.00 9.41 91 PRO A O 1
ATOM 757 N N . ASN A 1 94 ? -5.180 -8.247 22.863 1.00 9.07 92 ASN A N 1
ATOM 758 C CA . ASN A 1 94 ? -4.795 -8.608 24.229 1.00 9.33 92 ASN A CA 1
ATOM 759 C C . ASN A 1 94 ? -3.712 -9.686 24.191 1.00 13.39 92 ASN A C 1
ATOM 760 O O . ASN A 1 94 ? -2.867 -9.724 25.085 1.00 11.98 92 ASN A O 1
ATOM 765 N N . ASN A 1 95 ? -3.760 -10.590 23.178 1.00 12.04 93 ASN A N 1
ATOM 766 C CA . ASN A 1 95 ? -2.878 -11.759 23.088 1.00 12.23 93 ASN A CA 1
ATOM 767 C C . ASN A 1 95 ? -2.074 -11.866 21.792 1.00 12.09 93 ASN A C 1
ATOM 768 O O . ASN A 1 95 ? -2.417 -11.289 20.763 1.00 10.89 93 ASN A O 1
ATOM 773 N N . GLU A 1 96 ? -1.044 -12.716 21.836 1.00 10.48 94 GLU A N 1
ATOM 774 C CA . GLU A 1 96 ? -0.265 -13.063 20.658 1.00 10.71 94 GLU A CA 1
ATOM 775 C C . GLU A 1 96 ? -1.177 -13.975 19.780 1.00 13.72 94 GLU A C 1
ATOM 776 O O . GLU A 1 96 ? -1.894 -14.843 20.307 1.00 14.68 94 GLU A O 1
ATOM 782 N N . ASP A 1 97 ? -1.146 -13.781 18.463 1.00 10.47 95 ASP A N 1
ATOM 783 C CA . ASP A 1 97 ? -1.900 -14.615 17.533 1.00 9.33 95 ASP A CA 1
ATOM 784 C C . ASP A 1 97 ? -1.303 -14.462 16.155 1.00 11.00 95 ASP A C 1
ATOM 785 O O . ASP A 1 97 ? -0.394 -13.649 15.934 1.00 9.43 95 ASP A O 1
ATOM 790 N N . ASP A 1 98 ? -1.821 -15.260 15.232 1.00 8.82 96 ASP A N 1
ATOM 791 C CA . ASP A 1 98 ? -1.557 -15.177 13.793 1.00 8.36 96 ASP A CA 1
ATOM 792 C C . ASP A 1 98 ? -2.705 -14.381 13.192 1.00 11.25 96 ASP A C 1
ATOM 793 O O . ASP A 1 98 ? -3.818 -14.383 13.761 1.00 13.66 96 ASP A O 1
ATOM 798 N N . TYR A 1 99 ? -2.461 -13.725 12.045 1.00 10.15 97 TYR A N 1
ATOM 799 C CA . TYR A 1 99 ? -3.464 -12.894 11.377 1.00 9.56 97 TYR A CA 1
ATOM 800 C C . TYR A 1 99 ? -3.366 -13.030 9.860 1.00 11.77 97 TYR A C 1
ATOM 801 O O . TYR A 1 99 ? -2.326 -12.700 9.285 1.00 12.46 97 TYR A O 1
ATOM 810 N N 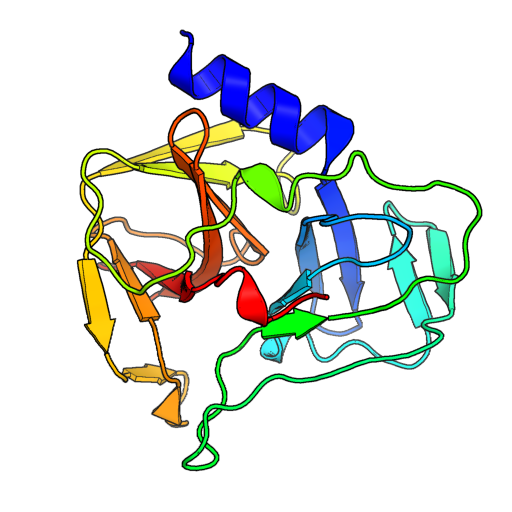. PRO A 1 100 ? -4.456 -13.378 9.167 1.00 10.86 98 PRO A N 1
ATOM 811 C CA . PRO A 1 100 ? -4.380 -13.442 7.716 1.00 10.18 98 PRO A CA 1
ATOM 812 C C . PRO A 1 100 ? -4.513 -12.075 7.087 1.00 11.39 98 PRO A C 1
ATOM 813 O O . PRO A 1 100 ? -5.137 -11.198 7.668 1.00 12.53 98 PRO A O 1
ATOM 817 N N . ASN A 1 101 ? -3.937 -11.914 5.897 1.00 10.18 99 ASN A N 1
ATOM 818 C CA . ASN A 1 101 ? -4.144 -10.776 5.021 1.00 9.64 99 ASN A CA 1
ATOM 819 C C . ASN A 1 101 ? -3.963 -9.424 5.705 1.00 12.68 99 ASN A C 1
ATOM 820 O O . ASN A 1 101 ? -4.928 -8.678 5.885 1.00 12.37 99 ASN A O 1
ATOM 825 N N . CYS A 1 102 ? -2.740 -9.143 6.158 1.00 9.49 100 CYS A N 1
ATOM 826 C CA . CYS A 1 102 ? -2.408 -7.906 6.833 1.00 8.18 100 CYS A CA 1
ATOM 827 C C . CYS A 1 102 ? -1.816 -6.878 5.895 1.00 10.09 100 CYS A C 1
ATOM 828 O O . CYS A 1 102 ? -1.304 -7.187 4.827 1.00 9.81 100 CYS A O 1
ATOM 831 N N . ASN A 1 103 ? -1.838 -5.625 6.366 1.00 9.65 101 ASN A N 1
ATOM 832 C CA . ASN A 1 103 ? -1.319 -4.472 5.651 1.00 10.22 101 ASN A CA 1
ATOM 833 C C . ASN A 1 103 ? -0.312 -3.744 6.510 1.00 10.41 101 ASN A C 1
ATOM 834 O O . ASN A 1 103 ? -0.374 -3.816 7.726 1.00 7.44 101 ASN A O 1
ATOM 839 N N . LEU A 1 104 ? 0.595 -3.008 5.873 1.00 9.43 102 LEU A N 1
ATOM 840 C CA . LEU A 1 104 ? 1.545 -2.119 6.544 1.00 7.00 102 LEU A CA 1
ATOM 841 C C . LEU A 1 104 ? 1.192 -0.693 6.061 1.00 8.26 102 LEU A C 1
ATOM 842 O O . LEU A 1 104 ? 1.128 -0.467 4.848 1.00 9.04 102 LEU A O 1
ATOM 847 N N . ALA A 1 105 ? 0.973 0.227 6.974 1.00 6.79 103 ALA A N 1
ATOM 848 C CA . ALA A 1 105 ? 0.731 1.638 6.674 1.00 6.37 103 ALA A CA 1
ATOM 849 C C . ALA A 1 105 ? 2.038 2.387 6.866 1.00 9.56 103 ALA A C 1
ATOM 850 O O . ALA A 1 105 ? 2.592 2.369 7.964 1.00 7.43 103 ALA A O 1
ATOM 852 N N . LEU A 1 106 ? 2.536 3.024 5.797 1.00 7.46 104 LEU A N 1
ATOM 853 C CA . LEU A 1 106 ? 3.834 3.687 5.791 1.00 7.31 104 LEU A CA 1
ATOM 854 C C . LEU A 1 106 ? 3.673 5.181 5.591 1.00 8.27 104 LEU A C 1
ATOM 855 O O . LEU A 1 106 ? 2.892 5.614 4.729 1.00 8.23 104 LEU A O 1
ATOM 860 N N . LEU A 1 107 ? 4.491 5.957 6.330 1.00 8.29 105 LEU A N 1
ATOM 861 C CA . LEU A 1 107 ? 4.510 7.407 6.233 1.00 7.92 105 LEU A CA 1
ATOM 862 C C . LEU A 1 107 ? 5.931 7.903 5.953 1.00 9.73 105 LEU A C 1
ATOM 863 O O . LEU A 1 107 ? 6.153 8.600 4.963 1.00 9.73 105 LEU A O 1
ATOM 868 N N . ALA A 1 108 ? 6.883 7.584 6.840 1.00 8.53 106 ALA A N 1
ATOM 869 C CA . ALA A 1 108 ? 8.242 8.092 6.687 1.00 7.68 106 ALA A CA 1
ATOM 870 C C . ALA A 1 108 ? 8.947 7.492 5.470 1.00 10.31 106 ALA A C 1
ATOM 871 O O . ALA A 1 108 ? 8.673 6.359 5.076 1.00 10.71 106 ALA A O 1
ATOM 873 N N . ASN A 1 109 ? 9.855 8.282 4.891 1.00 7.97 107 ASN A N 1
ATOM 874 C CA . ASN A 1 109 ? 10.776 7.885 3.811 1.00 9.19 107 ASN A CA 1
ATOM 875 C C . ASN A 1 109 ? 10.137 7.655 2.453 1.00 12.86 107 ASN A C 1
ATOM 876 O O . ASN A 1 109 ? 10.710 6.948 1.616 1.00 14.28 107 ASN A O 1
ATOM 881 N N . GLN A 1 110 ? 9.005 8.299 2.204 1.00 10.04 108 GLN A N 1
ATOM 882 C CA . GLN A 1 110 ? 8.315 8.234 0.915 1.00 11.58 108 GLN A CA 1
ATOM 883 C C . GLN A 1 110 ? 7.489 9.477 0.740 1.00 12.79 108 GLN A C 1
ATOM 884 O O . GLN A 1 110 ? 7.190 10.128 1.746 1.00 10.63 108 GLN A O 1
ATOM 890 N N . PRO A 1 111 ? 7.155 9.883 -0.499 1.00 12.48 109 PRO A N 1
ATOM 891 C CA . PRO A 1 111 ? 6.513 11.185 -0.684 1.00 14.13 109 PRO A CA 1
ATOM 892 C C . PRO A 1 111 ? 5.101 11.310 -0.161 1.00 13.47 109 PRO A C 1
ATOM 893 O O . PRO A 1 111 ? 4.711 12.382 0.238 1.00 16.01 109 PRO A O 1
ATOM 897 N N . GLU A 1 112 ? 4.340 10.227 -0.156 1.00 10.11 110 GLU A N 1
ATOM 898 C CA . GLU A 1 112 ? 2.971 10.244 0.341 1.00 10.79 110 GLU A CA 1
ATOM 899 C C . GLU A 1 112 ? 2.708 8.986 1.171 1.00 12.02 110 GLU A C 1
ATOM 900 O O . GLU A 1 112 ? 3.352 7.948 0.956 1.00 10.53 110 GLU A O 1
ATOM 906 N N . PRO A 1 113 ? 1.777 9.025 2.133 1.00 9.87 111 PRO A N 1
ATOM 907 C CA . PRO A 1 113 ? 1.476 7.792 2.845 1.00 9.35 111 PRO A CA 1
ATOM 908 C C . PRO A 1 113 ? 0.900 6.707 1.917 1.00 10.76 111 PRO A C 1
ATOM 909 O O . PRO A 1 113 ? 0.177 7.025 0.959 1.00 10.64 111 PRO A O 1
ATOM 913 N N . THR A 1 114 ? 1.309 5.435 2.126 1.00 9.72 112 THR A N 1
ATOM 914 C CA . THR A 1 114 ? 0.810 4.337 1.294 1.00 10.71 112 THR A CA 1
ATOM 915 C C . THR A 1 114 ? 0.574 3.122 2.181 1.00 10.51 112 THR A C 1
ATOM 916 O O . THR A 1 114 ? 1.128 3.027 3.287 1.00 9.46 112 THR A O 1
ATOM 920 N N . ILE A 1 115 ? -0.213 2.191 1.657 1.00 10.94 113 ILE A N 1
ATOM 921 C CA . ILE A 1 115 ? -0.582 0.933 2.286 1.00 10.53 113 ILE A CA 1
ATOM 922 C C . ILE A 1 115 ? -0.032 -0.196 1.430 1.00 10.66 113 ILE A C 1
ATOM 923 O O . ILE A 1 115 ? -0.245 -0.182 0.213 1.00 12.01 113 ILE A O 1
ATOM 928 N N . ILE A 1 116 ? 0.671 -1.160 2.039 1.00 9.03 114 ILE A N 1
ATOM 929 C CA . ILE A 1 116 ? 1.212 -2.317 1.349 1.00 10.45 114 ILE A CA 1
ATOM 930 C C . ILE A 1 116 ? 0.616 -3.539 1.968 1.00 10.85 114 ILE A C 1
ATOM 931 O O . ILE A 1 116 ? 0.644 -3.685 3.187 1.00 11.92 114 ILE A O 1
ATOM 936 N N . ASN A 1 117 ? 0.054 -4.424 1.138 1.00 9.32 115 ASN A N 1
ATOM 937 C CA . ASN A 1 117 ? -0.487 -5.682 1.614 1.00 10.26 115 ASN A CA 1
ATOM 938 C C . ASN A 1 117 ? 0.701 -6.631 1.749 1.00 12.53 115 ASN A C 1
ATOM 939 O O . ASN A 1 117 ? 1.402 -6.884 0.759 1.00 13.35 115 ASN A O 1
ATOM 944 N N . VAL A 1 118 ? 0.950 -7.131 2.970 1.00 9.24 116 VAL A N 1
ATOM 945 C CA . VAL A 1 118 ? 2.082 -8.022 3.253 1.00 7.80 116 VAL A CA 1
ATOM 946 C C . VAL A 1 118 ? 1.667 -9.473 3.369 1.00 11.53 116 VAL A C 1
ATOM 947 O O . VAL A 1 118 ? 2.529 -10.307 3.622 1.00 11.65 116 VAL A O 1
ATOM 951 N N . GLY A 1 119 ? 0.387 -9.771 3.215 1.00 9.50 117 GLY A N 1
ATOM 952 C CA . GLY A 1 119 ? -0.136 -11.119 3.251 1.00 8.56 117 GLY A CA 1
ATOM 953 C C . GLY A 1 119 ? -0.318 -11.640 4.659 1.00 11.48 117 GLY A C 1
ATOM 954 O O . GLY A 1 119 ? -0.480 -10.867 5.618 1.00 10.90 117 GLY A O 1
ATOM 955 N N . ASP A 1 120 ? -0.327 -12.973 4.790 1.00 9.74 118 ASP A N 1
ATOM 956 C CA . ASP A 1 120 ? -0.566 -13.581 6.085 1.00 9.13 118 ASP A CA 1
ATOM 957 C C . ASP A 1 120 ? 0.598 -13.370 7.017 1.00 12.07 118 ASP A C 1
ATOM 958 O O . ASP A 1 120 ? 1.779 -13.426 6.619 1.00 10.98 118 ASP A O 1
ATOM 963 N N . VAL A 1 121 ? 0.257 -13.174 8.286 1.00 8.12 119 VAL A N 1
ATOM 964 C CA . VAL A 1 121 ? 1.229 -12.920 9.338 1.00 7.19 119 VAL A CA 1
ATOM 965 C C . VAL A 1 121 ? 1.165 -13.983 10.396 1.00 8.58 119 VAL A C 1
ATOM 966 O O . VAL A 1 121 ? 0.078 -14.419 10.807 1.00 10.22 119 VAL A O 1
ATOM 970 N N . VAL A 1 122 ? 2.339 -14.391 10.882 1.00 7.87 120 VAL A N 1
ATOM 971 C CA . VAL A 1 122 ? 2.396 -15.351 11.962 1.00 8.13 120 VAL A CA 1
ATOM 972 C C . VAL A 1 122 ? 3.151 -14.837 13.154 1.00 9.13 120 VAL A C 1
ATOM 973 O O . VAL A 1 122 ? 4.157 -14.120 13.018 1.00 7.12 120 VAL A O 1
ATOM 977 N N . SER A 1 123 ? 2.718 -15.291 14.333 1.00 7.76 121 SER A N 1
ATOM 978 C CA . SER A 1 123 ? 3.431 -15.100 15.581 1.00 6.73 121 SER A CA 1
ATOM 979 C C . SER A 1 123 ? 4.662 -16.013 15.488 1.00 8.61 121 SER A C 1
ATOM 980 O O . SER A 1 123 ? 4.533 -17.246 15.477 1.00 9.48 121 SER A O 1
ATOM 983 N N . TYR A 1 124 ? 5.831 -15.418 15.303 1.00 6.26 122 TYR A N 1
ATOM 984 C CA . TYR A 1 124 ? 7.050 -16.143 14.945 1.00 6.91 122 TYR A CA 1
ATOM 985 C C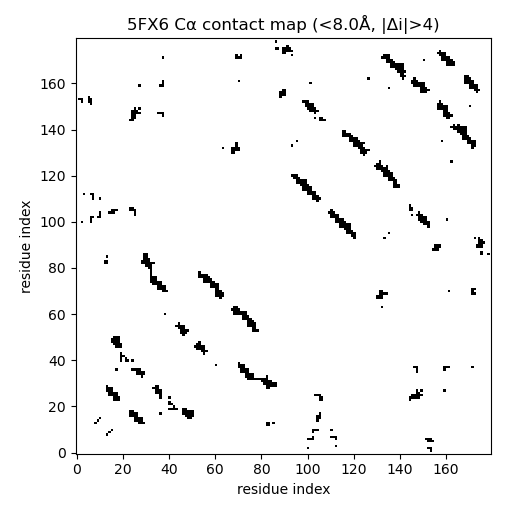 . TYR A 1 124 ? 7.993 -16.454 16.069 1.00 10.60 122 TYR A C 1
ATOM 986 O O . TYR A 1 124 ? 8.942 -17.203 15.826 1.00 13.12 122 TYR A O 1
ATOM 995 N N . GLY A 1 125 ? 7.773 -15.905 17.259 1.00 7.80 123 GLY A N 1
ATOM 996 C CA . GLY A 1 125 ? 8.674 -16.140 18.372 1.00 8.56 123 GLY A CA 1
ATOM 997 C C . GLY A 1 125 ? 9.857 -15.190 18.340 1.00 8.18 123 GLY A C 1
ATOM 998 O O . GLY A 1 125 ? 9.729 -13.993 17.995 1.00 9.19 123 GLY A O 1
ATOM 999 N N . ASN A 1 126 ? 11.025 -15.728 18.731 1.00 8.30 124 ASN A N 1
ATOM 1000 C CA A ASN A 1 126 ? 12.239 -14.939 18.840 0.50 8.39 124 ASN A CA 1
ATOM 1001 C CA B ASN A 1 126 ? 12.267 -14.975 18.846 0.50 8.31 124 ASN A CA 1
ATOM 1002 C C . ASN A 1 126 ? 13.146 -15.082 17.624 1.00 9.48 124 ASN A C 1
ATOM 1003 O O . ASN A 1 126 ? 13.276 -16.161 17.030 1.00 8.64 124 ASN A O 1
ATOM 1012 N N . ILE A 1 127 ? 13.813 -13.982 17.283 1.00 6.39 125 ILE A N 1
ATOM 1013 C CA . ILE A 1 127 ? 14.787 -13.965 16.188 1.00 6.91 125 ILE A CA 1
ATOM 1014 C C . ILE A 1 127 ? 16.052 -13.307 16.683 1.00 8.63 125 ILE A C 1
ATOM 1015 O O . ILE A 1 127 ? 16.065 -12.699 17.753 1.00 8.43 125 ILE A O 1
ATOM 1020 N N . LEU A 1 128 ? 17.108 -13.379 15.871 1.00 8.34 126 LEU A N 1
ATOM 1021 C CA . LEU A 1 128 ? 18.337 -12.662 16.129 1.00 8.37 126 LEU A CA 1
ATOM 1022 C C . LEU A 1 128 ? 18.305 -11.497 15.143 1.00 11.04 126 LEU A C 1
ATOM 1023 O O . LEU A 1 128 ? 18.351 -11.710 13.938 1.00 10.45 126 LEU A O 1
ATOM 1028 N N . LEU A 1 129 ? 18.137 -10.276 15.658 1.00 7.78 127 LEU A N 1
ATOM 1029 C CA . LEU A 1 129 ? 18.082 -9.067 14.838 1.00 7.36 127 LEU A CA 1
ATOM 1030 C C . LEU A 1 129 ? 19.468 -8.412 14.965 1.00 11.66 127 LEU A C 1
ATOM 1031 O O . LEU A 1 129 ? 19.842 -7.945 16.046 1.00 10.00 127 LEU A O 1
ATOM 1036 N N . SER A 1 130 ? 20.265 -8.456 13.893 1.00 10.49 128 SER A N 1
ATOM 1037 C CA . SER A 1 130 ? 21.671 -7.990 13.937 1.00 11.21 128 SER A CA 1
ATOM 1038 C C . SER A 1 130 ? 22.415 -8.625 15.151 1.00 14.24 128 SER A C 1
ATOM 1039 O O . SER A 1 130 ? 23.108 -7.931 15.902 1.00 14.79 128 SER A O 1
ATOM 1042 N N . GLY A 1 131 ? 22.196 -9.928 15.340 1.00 12.78 129 GLY A N 1
ATOM 1043 C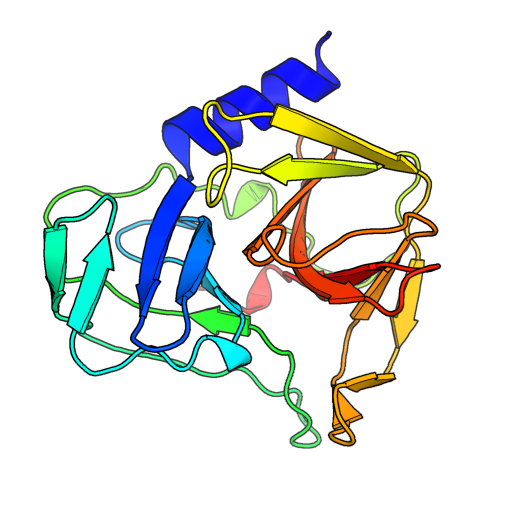 CA . GLY A 1 131 ? 22.845 -10.722 16.382 1.00 13.77 129 GLY A CA 1
ATOM 1044 C C . GLY A 1 131 ? 22.265 -10.659 17.779 1.00 16.95 129 GLY A C 1
ATOM 1045 O O . GLY A 1 131 ? 22.752 -11.363 18.673 1.00 16.12 129 GLY A O 1
ATOM 1046 N N A ASN A 1 132 ? 21.212 -9.859 17.992 0.50 11.95 130 ASN A N 1
ATOM 1047 N N B ASN A 1 132 ? 21.211 -9.851 17.965 0.50 12.79 130 ASN A N 1
ATOM 1048 C CA A ASN A 1 132 ? 20.635 -9.673 19.319 0.50 11.26 130 ASN A CA 1
ATOM 1049 C CA B ASN A 1 132 ? 20.559 -9.638 19.253 0.50 12.11 130 ASN A CA 1
ATOM 1050 C C A ASN A 1 132 ? 19.215 -10.236 19.364 0.50 12.34 130 ASN A C 1
ATOM 1051 C C B ASN A 1 132 ? 19.198 -10.308 19.297 0.50 12.83 130 ASN A C 1
ATOM 1052 O O A ASN A 1 132 ? 18.354 -9.814 18.587 0.50 10.81 130 ASN A O 1
ATOM 1053 O O B ASN A 1 132 ? 18.341 -10.008 18.466 0.50 11.80 130 ASN A O 1
ATOM 1062 N N . GLN A 1 133 ? 18.980 -11.170 20.297 1.00 10.23 131 GLN A N 1
ATOM 1063 C CA . GLN A 1 133 ? 17.703 -11.837 20.455 1.00 8.84 131 GLN A CA 1
ATOM 1064 C C . GLN A 1 133 ? 16.570 -10.825 20.673 1.00 8.96 131 GLN A C 1
ATOM 1065 O O . GLN A 1 133 ? 16.718 -9.910 21.474 1.00 8.68 131 GLN A O 1
ATOM 1071 N N . THR A 1 134 ? 15.488 -10.963 19.907 1.00 6.85 132 THR A N 1
ATOM 1072 C CA . THR A 1 134 ? 14.324 -10.067 19.954 1.00 6.61 132 THR A CA 1
ATOM 1073 C C . THR A 1 134 ? 13.089 -10.920 20.034 1.00 8.01 132 THR A C 1
ATOM 1074 O O . THR A 1 134 ? 12.981 -11.855 19.261 1.00 7.76 132 THR A O 1
ATOM 1078 N N . ALA A 1 135 ? 12.202 -10.650 20.989 1.00 5.96 133 ALA A N 1
ATOM 1079 C CA . ALA A 1 135 ? 11.035 -11.477 21.242 1.00 6.32 133 ALA A CA 1
ATOM 1080 C C . ALA A 1 135 ? 9.753 -10.960 20.619 1.00 7.51 133 ALA A C 1
ATOM 1081 O O . ALA A 1 135 ? 9.685 -9.807 20.170 1.00 6.99 133 ALA A O 1
ATOM 1083 N N . ARG A 1 136 ? 8.733 -11.831 20.559 1.00 5.97 134 ARG A N 1
ATOM 1084 C CA . ARG A 1 136 ? 7.384 -11.514 20.104 1.00 5.97 134 ARG A CA 1
ATOM 1085 C C . ARG A 1 136 ? 7.346 -10.918 18.718 1.00 7.30 134 ARG A C 1
ATOM 1086 O O . ARG A 1 136 ? 6.574 -9.988 18.439 1.00 7.04 134 ARG A O 1
ATOM 1094 N N . MET A 1 137 ? 8.056 -11.535 17.795 1.00 6.13 135 MET A N 1
ATOM 1095 C CA . MET A 1 137 ? 8.022 -11.081 16.409 1.00 6.06 135 MET A CA 1
ATOM 1096 C C . MET A 1 137 ? 6.787 -11.576 15.696 1.00 7.64 135 MET A C 1
ATOM 1097 O O . MET A 1 137 ? 6.309 -12.703 15.938 1.00 7.00 135 MET A O 1
ATOM 1102 N N . LEU A 1 138 ? 6.263 -10.712 14.786 1.00 5.93 136 LEU A N 1
ATOM 1103 C CA . LEU A 1 138 ? 5.211 -11.016 13.839 1.00 5.28 136 LEU A CA 1
ATOM 1104 C C . LEU A 1 138 ? 5.894 -11.036 12.486 1.00 7.38 136 LEU A C 1
ATOM 1105 O O . LEU A 1 138 ? 6.548 -10.064 12.117 1.00 7.40 136 LEU A O 1
ATOM 1110 N N . LYS A 1 139 ? 5.811 -12.151 11.753 1.00 5.01 137 LYS A N 1
ATOM 1111 C CA . LYS A 1 139 ? 6.531 -12.345 10.522 1.00 4.88 137 LYS A CA 1
ATOM 1112 C C . LYS A 1 139 ? 5.590 -12.374 9.327 1.00 8.60 137 LYS A C 1
ATOM 1113 O O . LYS A 1 139 ? 4.496 -12.938 9.409 1.00 7.57 137 LYS A O 1
ATOM 1119 N N . TYR A 1 140 ? 6.059 -11.838 8.198 1.00 7.19 138 TYR A N 1
ATOM 1120 C CA . TYR A 1 140 ? 5.335 -11.854 6.930 1.00 6.79 138 TYR A CA 1
ATOM 1121 C 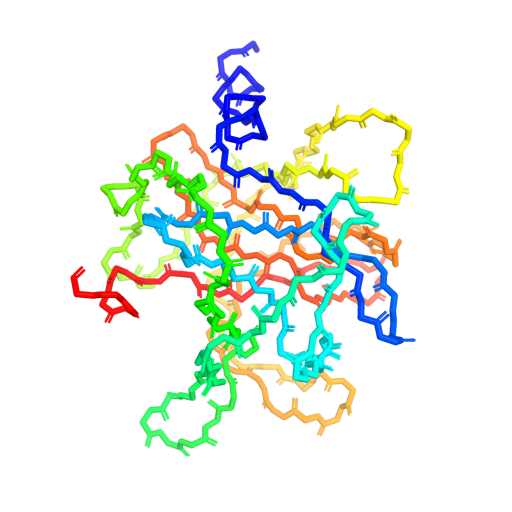C . TYR A 1 140 ? 6.319 -12.113 5.801 1.00 9.32 138 TYR A C 1
ATOM 1122 O O . TYR A 1 140 ? 7.507 -11.755 5.924 1.00 8.09 138 TYR A O 1
ATOM 1131 N N . SER A 1 141 ? 5.839 -12.754 4.713 1.00 8.65 139 SER A N 1
ATOM 1132 C CA . SER A 1 141 ? 6.662 -13.027 3.535 1.00 7.14 139 SER A CA 1
ATOM 1133 C C . SER A 1 141 ? 6.532 -11.830 2.584 1.00 11.08 139 SER A C 1
ATOM 1134 O O . SER A 1 141 ? 5.701 -11.831 1.677 1.00 12.93 139 SER A O 1
ATOM 1137 N N . TYR A 1 142 ? 7.297 -10.779 2.840 1.00 8.94 140 TYR A N 1
ATOM 1138 C CA . TYR A 1 142 ? 7.318 -9.602 1.997 1.00 9.10 140 TYR A CA 1
ATOM 1139 C C . TYR A 1 142 ? 8.696 -8.981 2.081 1.00 11.31 140 TYR A C 1
ATOM 1140 O O . TYR A 1 142 ? 9.219 -8.824 3.179 1.00 10.40 140 TYR A O 1
ATOM 1149 N N . PRO A 1 143 ? 9.273 -8.583 0.936 1.00 9.61 141 PRO A N 1
ATOM 1150 C CA . PRO A 1 143 ? 10.640 -8.035 0.935 1.00 8.63 141 PRO A CA 1
ATOM 1151 C C . PRO A 1 143 ? 10.669 -6.573 1.347 1.00 9.86 141 PRO A C 1
ATOM 1152 O O . PRO A 1 143 ? 11.015 -5.666 0.574 1.00 11.75 141 PRO A O 1
ATOM 1156 N N . THR A 1 144 ? 10.354 -6.338 2.636 1.00 7.07 142 THR A N 1
ATOM 1157 C CA . THR A 1 144 ? 10.401 -5.005 3.220 1.00 7.30 142 THR A CA 1
ATOM 1158 C C . THR A 1 144 ? 11.840 -4.485 3.137 1.00 10.29 142 THR A C 1
ATOM 1159 O O . THR A 1 144 ? 12.795 -5.266 3.126 1.00 9.01 142 THR A O 1
ATOM 1163 N N . LYS A 1 145 ? 11.986 -3.169 3.103 1.00 9.10 143 LYS A N 1
ATOM 1164 C CA . LYS A 1 145 ? 13.286 -2.531 2.939 1.00 9.49 143 LYS A CA 1
ATOM 1165 C C . LYS A 1 145 ? 13.534 -1.467 3.973 1.00 12.50 143 LYS A C 1
ATOM 1166 O O . LYS A 1 145 ? 12.674 -1.121 4.803 1.00 10.62 143 LYS A O 1
ATOM 1172 N N . SER A 1 146 ? 14.751 -0.896 3.897 1.00 13.31 144 SER A N 1
ATOM 1173 C CA . SER A 1 146 ? 15.095 0.232 4.706 1.00 12.89 144 SER A CA 1
ATOM 1174 C C . SER A 1 146 ? 14.092 1.304 4.321 1.00 17.27 144 SER A C 1
ATOM 1175 O O . SER A 1 146 ? 13.692 1.430 3.159 1.00 18.80 144 SER A O 1
ATOM 1178 N N . GLY A 1 147 ? 13.623 1.968 5.315 1.00 11.23 145 GLY A N 1
ATOM 1179 C CA . GLY A 1 147 ? 12.651 3.047 5.131 1.00 9.69 145 GLY A CA 1
ATOM 1180 C C . GLY A 1 147 ? 11.269 2.677 5.634 1.00 8.99 145 GLY A C 1
ATOM 1181 O O . GLY A 1 147 ? 10.448 3.545 5.907 1.00 9.89 145 GLY A O 1
ATOM 1182 N N . TYR A 1 148 ? 11.002 1.377 5.773 1.00 7.78 146 TYR A N 1
ATOM 1183 C CA . TYR A 1 148 ? 9.717 0.872 6.239 1.00 7.08 146 TYR A CA 1
ATOM 1184 C C . TYR A 1 148 ? 9.591 0.838 7.772 1.00 5.82 146 TYR A C 1
ATOM 1185 O O . TYR A 1 148 ? 8.502 0.513 8.293 1.00 6.40 146 TYR A O 1
ATOM 1194 N N . CYS A 1 149 ? 10.677 1.073 8.527 1.00 4.53 147 CYS A N 1
ATOM 1195 C CA . CYS A 1 149 ? 10.582 0.918 9.965 1.00 4.90 147 CYS A CA 1
ATOM 1196 C C . CYS A 1 149 ? 9.622 1.866 10.634 1.00 6.28 147 CYS A C 1
ATOM 1197 O O . CYS A 1 149 ? 9.517 3.039 10.248 1.00 6.72 147 CYS A O 1
ATOM 1200 N N . GLY A 1 150 ? 8.861 1.289 11.571 1.00 5.47 148 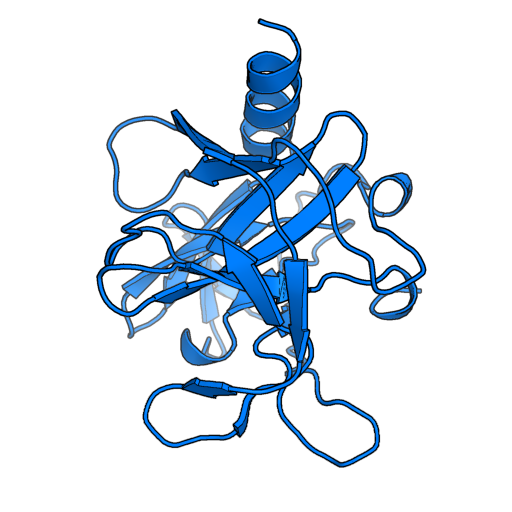GLY A N 1
ATOM 1201 C CA . GLY A 1 150 ? 7.761 1.964 12.230 1.00 4.57 148 GLY A CA 1
ATOM 1202 C C . GLY A 1 150 ? 6.435 1.773 11.525 1.00 6.66 148 GLY A C 1
ATOM 1203 O O . GLY A 1 150 ? 5.401 2.122 12.081 1.00 7.44 148 GLY A O 1
ATOM 1204 N N . GLY A 1 151 ? 6.455 1.280 10.289 1.00 5.81 149 GLY A N 1
ATOM 1205 C CA . GLY A 1 151 ? 5.252 1.040 9.507 1.00 6.37 149 GLY A CA 1
ATOM 1206 C C . GLY A 1 151 ? 4.269 0.283 10.367 1.00 7.04 149 GLY A C 1
ATOM 1207 O O . GLY A 1 151 ? 4.647 -0.647 11.072 1.00 6.61 149 GLY A O 1
ATOM 1208 N N . VAL A 1 152 ? 2.989 0.663 10.325 1.00 5.84 150 VAL A N 1
ATOM 1209 C CA . VAL A 1 152 ? 1.979 0.087 11.200 1.00 5.65 150 VAL A CA 1
ATOM 1210 C C . VAL A 1 152 ? 1.331 -1.128 10.567 1.00 6.27 150 VAL A C 1
ATOM 1211 O O . VAL A 1 152 ? 0.705 -1.031 9.508 1.00 6.72 150 VAL A O 1
ATOM 1215 N N . LEU A 1 153 ? 1.523 -2.278 11.203 1.00 4.26 151 LEU A N 1
ATOM 1216 C CA . LEU A 1 153 ? 0.931 -3.536 10.745 1.00 4.38 151 LEU A CA 1
ATOM 1217 C C . LEU A 1 153 ? -0.498 -3.584 11.280 1.00 5.44 151 LEU A C 1
ATOM 1218 O O . LEU A 1 153 ? -0.739 -3.449 12.491 1.00 5.86 151 LEU A O 1
ATOM 1223 N N . TYR A 1 154 ? -1.481 -3.760 10.380 1.00 5.13 152 TYR A N 1
ATOM 1224 C CA . TYR A 1 154 ? -2.872 -3.695 10.820 1.00 5.50 152 TYR A CA 1
ATOM 1225 C C . TYR A 1 154 ? -3.817 -4.487 9.903 1.00 9.09 152 TYR A C 1
ATOM 1226 O O . TYR A 1 154 ? -3.480 -4.907 8.776 1.00 8.39 152 TYR A O 1
ATOM 1235 N N . LYS A 1 155 ? -5.003 -4.673 10.441 1.00 7.71 153 LYS A N 1
ATOM 1236 C CA . LYS A 1 155 ? -6.206 -5.115 9.751 1.00 6.98 153 LYS A CA 1
ATOM 1237 C C . LYS A 1 155 ? -7.332 -4.165 10.194 1.00 10.16 153 LYS A C 1
ATOM 1238 O O . LYS A 1 155 ? -7.179 -3.421 11.155 1.00 9.52 153 LYS A O 1
ATOM 1244 N N . ILE A 1 156 ? -8.490 -4.204 9.547 1.00 9.42 154 ILE A N 1
ATOM 1245 C CA . ILE A 1 156 ? -9.585 -3.339 9.991 1.00 9.19 154 ILE A CA 1
ATOM 1246 C C . ILE A 1 156 ? -9.889 -3.638 11.475 1.00 10.51 154 ILE A C 1
ATOM 1247 O O . ILE A 1 156 ? -10.080 -4.786 11.851 1.00 10.70 154 ILE A O 1
ATOM 1252 N N . GLY A 1 157 ? -9.898 -2.603 12.301 1.00 10.05 155 GLY A N 1
ATOM 1253 C CA . GLY A 1 157 ? -10.147 -2.717 13.729 1.00 10.53 155 GLY A CA 1
ATOM 1254 C C . GLY A 1 157 ? -9.053 -3.378 14.547 1.00 10.60 155 GLY A C 1
ATOM 1255 O O . GLY A 1 157 ? -9.241 -3.601 15.738 1.00 10.32 155 GLY A O 1
ATOM 1256 N N . GLN A 1 158 ? -7.889 -3.671 13.940 1.00 8.05 156 GLN A N 1
ATOM 1257 C CA . GLN A 1 158 ? -6.790 -4.359 14.627 1.00 7.68 156 GLN A CA 1
ATOM 1258 C C . GLN A 1 158 ? -5.444 -3.721 14.307 1.00 10.39 156 GLN A C 1
ATOM 1259 O O . GLN A 1 158 ? -4.985 -3.858 13.176 1.00 11.52 156 GLN A O 1
ATOM 1265 N N . VAL A 1 159 ? -4.788 -3.127 15.319 1.00 6.64 157 VAL A N 1
ATOM 1266 C CA . VAL A 1 159 ? -3.456 -2.517 15.184 1.00 6.52 157 VAL A CA 1
ATOM 1267 C C . VAL A 1 159 ? -2.508 -3.505 15.850 1.00 6.89 157 VAL A C 1
ATOM 1268 O O . VAL A 1 159 ? -2.568 -3.689 17.060 1.00 7.27 1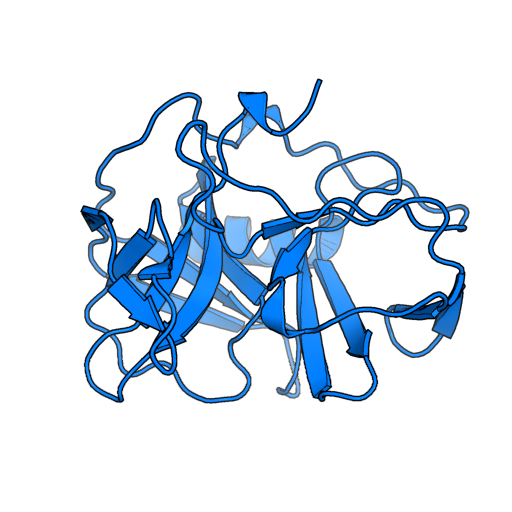57 VAL A O 1
ATOM 1272 N N . LEU A 1 160 ? -1.716 -4.193 15.043 1.00 6.33 158 LEU A N 1
ATOM 1273 C CA . LEU A 1 160 ? -1.007 -5.410 15.428 1.00 6.58 158 LEU A CA 1
ATOM 1274 C C . LEU A 1 160 ? 0.441 -5.286 15.824 1.00 7.66 158 LEU A C 1
ATOM 1275 O O . LEU A 1 160 ? 0.943 -6.072 16.634 1.00 7.11 158 LEU A O 1
ATOM 1280 N N . GLY A 1 161 ? 1.115 -4.320 15.237 1.00 5.51 159 GLY A N 1
ATOM 1281 C CA . GLY A 1 161 ? 2.541 -4.190 15.486 1.00 5.41 159 GLY A CA 1
ATOM 1282 C C . GLY A 1 161 ? 3.149 -3.064 14.691 1.00 5.97 159 GLY A C 1
ATOM 1283 O O . GLY A 1 161 ? 2.446 -2.355 13.958 1.00 6.63 159 GLY A O 1
ATOM 1284 N N . ILE A 1 162 ? 4.447 -2.885 14.845 1.00 4.39 160 ILE A N 1
ATOM 1285 C CA . ILE A 1 162 ? 5.228 -1.906 14.059 1.00 4.43 160 ILE A CA 1
ATOM 1286 C C . ILE A 1 162 ? 6.420 -2.582 13.405 1.00 5.50 160 ILE A C 1
ATOM 1287 O O . ILE A 1 162 ? 7.106 -3.389 14.068 1.00 4.86 160 ILE A O 1
ATOM 1292 N N . HIS A 1 163 ? 6.712 -2.196 12.173 1.00 5.14 161 HIS A N 1
ATOM 1293 C CA . HIS A 1 163 ? 7.772 -2.820 11.429 1.00 4.54 161 HIS A CA 1
ATOM 1294 C C . HIS A 1 163 ? 9.160 -2.506 11.972 1.00 5.18 161 HIS A C 1
ATOM 1295 O O . HIS A 1 163 ? 9.506 -1.352 12.183 1.00 6.00 161 HIS A O 1
ATOM 1302 N N . VAL A 1 164 ? 9.959 -3.575 12.219 1.00 4.39 162 VAL A N 1
ATOM 1303 C CA . VAL A 1 164 ? 11.311 -3.381 12.776 1.00 4.66 162 VAL A CA 1
ATOM 1304 C C . VAL A 1 164 ? 12.464 -3.995 11.975 1.00 6.21 162 VAL A C 1
ATOM 1305 O O . VAL A 1 164 ? 13.598 -3.538 12.182 1.00 5.67 162 VAL A O 1
ATOM 1309 N N . GLY A 1 165 ? 12.237 -4.992 11.128 1.00 6.44 163 GLY A N 1
ATOM 1310 C CA . GLY A 1 165 ? 13.354 -5.612 10.445 1.00 7.21 163 GLY A CA 1
ATOM 1311 C C . GLY A 1 165 ? 12.963 -6.513 9.307 1.00 7.71 163 GLY A C 1
ATOM 1312 O O . GLY A 1 165 ? 11.791 -6.751 9.049 1.00 7.29 163 GLY A O 1
ATOM 1313 N N . GLY A 1 166 ? 13.987 -6.993 8.621 1.00 6.38 164 GLY A N 1
ATOM 1314 C CA . GLY A 1 166 ? 13.786 -7.831 7.453 1.00 6.87 164 GLY A CA 1
ATOM 1315 C C . GLY A 1 166 ? 15.106 -8.268 6.867 1.00 9.66 164 GLY A C 1
ATOM 1316 O O . GLY A 1 166 ? 16.144 -7.694 7.182 1.00 9.99 164 GLY A O 1
ATOM 1317 N N . ASN A 1 167 ? 15.062 -9.269 6.015 1.00 7.03 165 ASN A N 1
ATOM 1318 C CA . ASN A 1 167 ? 16.273 -9.862 5.435 1.00 7.99 165 ASN A CA 1
ATOM 1319 C C . ASN A 1 167 ? 16.246 -9.968 3.908 1.00 11.25 165 ASN A C 1
ATOM 1320 O O . ASN A 1 167 ? 17.091 -10.654 3.334 1.00 12.20 165 ASN A O 1
ATOM 1325 N N . GLY A 1 168 ? 15.314 -9.277 3.272 1.00 8.92 166 GLY A N 1
ATOM 1326 C CA . GLY A 1 168 ? 15.146 -9.317 1.831 1.00 10.71 166 GLY A CA 1
ATOM 1327 C C . GLY A 1 168 ? 14.152 -10.345 1.321 1.00 14.68 166 GLY A C 1
ATOM 1328 O O . GLY A 1 168 ? 13.818 -10.342 0.135 1.00 14.89 166 GLY A O 1
ATOM 1329 N N . ARG A 1 169 ? 13.714 -11.271 2.189 1.00 10.69 167 ARG A N 1
ATOM 1330 C CA . ARG A 1 169 ? 12.702 -12.282 1.890 1.00 11.59 167 ARG A CA 1
ATOM 1331 C C . ARG A 1 169 ? 11.514 -12.021 2.818 1.00 11.56 167 ARG A C 1
ATOM 1332 O O . ARG A 1 169 ? 10.377 -11.873 2.367 1.00 10.38 167 ARG A O 1
ATOM 1340 N N . ASP A 1 170 ? 11.779 -11.981 4.135 1.00 8.42 168 ASP A N 1
ATOM 1341 C CA . ASP A 1 170 ? 10.736 -11.805 5.131 1.00 8.45 168 ASP A CA 1
ATOM 1342 C C . ASP A 1 170 ? 10.859 -10.466 5.809 1.00 7.96 168 ASP A C 1
ATOM 1343 O O . ASP A 1 170 ? 11.936 -9.855 5.814 1.00 7.50 168 ASP A O 1
ATOM 1348 N N . GLY A 1 171 ? 9.757 -10.057 6.428 1.00 7.23 169 GLY A N 1
ATOM 1349 C CA . GLY A 1 171 ? 9.628 -8.830 7.190 1.00 7.07 169 GLY A CA 1
ATOM 1350 C C . GLY A 1 171 ? 9.151 -9.152 8.590 1.00 6.80 169 GLY A C 1
ATOM 1351 O O . GLY A 1 171 ? 8.422 -10.131 8.785 1.00 5.78 169 GLY A O 1
ATOM 1352 N N . PHE A 1 172 ? 9.525 -8.320 9.573 1.00 4.55 170 PHE A N 1
ATOM 1353 C CA . PHE A 1 172 ? 9.202 -8.539 10.965 1.00 4.57 170 PHE A CA 1
ATOM 1354 C C . PHE A 1 172 ? 8.696 -7.298 11.646 1.00 6.47 170 PHE A C 1
ATOM 1355 O O . PHE A 1 172 ? 9.338 -6.253 11.551 1.00 5.35 170 PHE A O 1
ATOM 1363 N N . SER A 1 173 ? 7.582 -7.436 12.389 1.00 5.56 171 SER A N 1
ATOM 1364 C CA . SER A 1 173 ? 7.066 -6.379 13.229 1.00 4.67 171 SER A CA 1
ATOM 1365 C C . SER A 1 173 ? 7.230 -6.772 14.681 1.00 6.82 171 SER A C 1
ATOM 1366 O O . SER A 1 173 ? 7.127 -7.959 15.026 1.00 5.81 171 SER A O 1
ATOM 1369 N N . ALA A 1 174 ? 7.419 -5.770 15.552 1.00 5.15 172 ALA A N 1
ATOM 1370 C CA . ALA A 1 174 ? 7.317 -5.934 16.979 1.00 5.01 172 ALA A CA 1
ATOM 1371 C C . ALA A 1 174 ? 5.836 -5.940 17.292 1.00 8.77 172 ALA A C 1
ATOM 1372 O O . ALA A 1 174 ? 5.091 -5.067 16.854 1.00 8.22 172 ALA A O 1
ATOM 1374 N N . MET A 1 175 ? 5.401 -6.919 18.068 1.00 7.05 173 MET A N 1
ATOM 1375 C CA . MET A 1 175 ? 3.991 -7.035 18.454 1.00 6.87 173 MET A CA 1
ATOM 1376 C C . MET A 1 175 ? 3.551 -5.890 19.385 1.00 7.28 173 MET A C 1
ATOM 1377 O O . MET A 1 175 ? 4.340 -5.361 20.177 1.00 7.64 173 MET A O 1
ATOM 1382 N N . LEU A 1 176 ? 2.281 -5.460 19.222 1.00 6.71 174 LEU A N 1
ATOM 1383 C CA . LEU A 1 176 ? 1.670 -4.543 20.170 1.00 7.38 174 LEU A CA 1
ATOM 1384 C C . LEU A 1 176 ? 0.614 -5.353 20.909 1.00 7.90 174 LEU A C 1
ATOM 1385 O O . LEU A 1 176 ? -0.204 -6.021 20.285 1.00 7.34 174 LEU A O 1
ATOM 1390 N N . LEU A 1 177 ? 0.655 -5.297 22.233 1.00 6.87 175 LEU A N 1
ATOM 1391 C CA . LEU A 1 177 ? -0.293 -5.936 23.103 1.00 8.05 175 LEU A CA 1
ATOM 1392 C C . LEU A 1 177 ? -0.909 -4.870 23.982 1.00 9.65 175 LEU A C 1
ATOM 1393 O O . LEU A 1 177 ? -0.242 -3.892 24.361 1.00 8.28 175 LEU A O 1
ATOM 1398 N N . ARG A 1 178 ?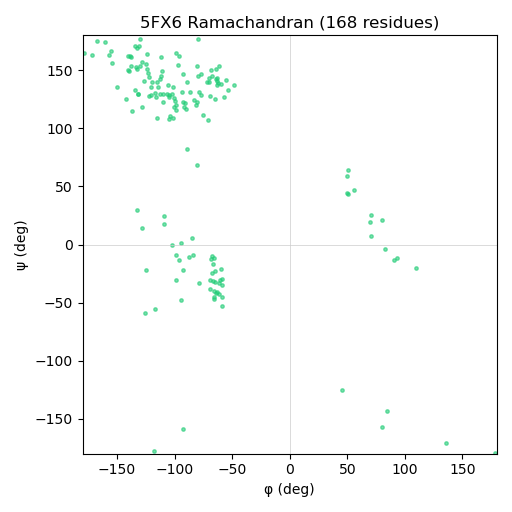 -2.192 -5.034 24.282 1.00 8.35 176 ARG A N 1
ATOM 1399 C CA . ARG A 1 178 ? -2.952 -4.026 25.023 1.00 8.15 176 ARG A CA 1
ATOM 1400 C C . ARG A 1 178 ? -2.344 -3.725 26.392 1.00 10.87 176 ARG A C 1
ATOM 1401 O O . ARG A 1 178 ? -2.382 -2.572 26.827 1.00 9.49 176 ARG A O 1
ATOM 1409 N N . SER A 1 179 ? -1.781 -4.733 27.047 1.00 9.03 177 SER A N 1
ATOM 1410 C CA . SER A 1 179 ? -1.187 -4.565 28.379 1.00 8.21 177 SER A CA 1
ATOM 1411 C C . SER A 1 179 ? 0.080 -3.696 28.370 1.00 10.43 177 SER A C 1
ATOM 1412 O O . SER A 1 179 ? 0.527 -3.319 29.455 1.00 11.67 177 SER A O 1
ATOM 1415 N N . TYR A 1 180 ? 0.648 -3.346 27.194 1.00 8.35 178 TYR A N 1
ATOM 1416 C CA . TYR A 1 180 ? 1.790 -2.455 27.142 1.00 8.64 178 TYR A CA 1
ATOM 1417 C C . TYR A 1 180 ? 1.373 -1.033 27.571 1.00 12.78 178 TYR A C 1
ATOM 1418 O O . TYR A 1 180 ? 2.243 -0.203 27.800 1.00 11.63 178 TYR A O 1
ATOM 1427 N N . PHE A 1 181 ? 0.050 -0.757 27.672 1.00 10.77 179 PHE A N 1
ATOM 1428 C CA . PHE A 1 181 ? -0.493 0.531 28.128 1.00 11.55 179 PHE A CA 1
ATOM 1429 C C . PHE A 1 181 ? -1.501 0.326 29.238 1.00 14.25 179 PHE A C 1
ATOM 1430 O O . PHE A 1 181 ? -2.079 -0.752 29.354 1.00 15.25 179 PHE A O 1
ATOM 1438 N N . THR A 1 182 ? -1.747 1.360 30.080 1.00 14.21 180 THR A N 1
ATOM 1439 C CA . THR A 1 182 ? -2.814 1.294 31.088 1.00 17.45 180 THR A CA 1
ATOM 1440 C C . THR A 1 182 ? -4.079 1.855 30.420 1.00 17.61 180 THR A C 1
ATOM 1441 O O . THR A 1 182 ? -4.193 1.723 29.172 1.00 14.69 180 THR A O 1
#

CATH classification: 2.40.10.10 (+1 more: 2.40.10.10)

Sequence (180 aa):
GPEEEFGMSLIKHNSCVITTENGKFTGLGVYDRFVVVVVPTHADPGKEIQVDGITTKVIIDSSYDLYNKNGIKLEITVLKLDRRNEKFRDIRRYIPNNEDDYPNCNLALLANQPEPTIINVGDVVSYGNNILLSGNNQTARMLKYSYPTKSGYCGGVLYKIGQVLGIHVGGNGRDGFSAMLLRSYFT